Protein AF-A0A962GIL9-F1 (afdb_monomer_lite)

Radius of gyration: 18.76 Å; chains: 1; bounding box: 38×37×69 Å

Secondary structure (DSSP, 8-state):
-------GGGSHHHHHHHHHHHHHHHHTTT-HHHHHHHHHHHHHHHTTSGGGTHHHHHHHHHHHHHHHHHHT-HHHHHHHHHHHHHT---PPTTHHHHHHHHHHHHHHHHHT-S-HHHHHHHHHHHH-BTTB--HHHHHHHHHHHHHHHHHTT-HHHHHHHHHHHHHHHHHSTTS-HHHHHHHHHHHHHHHT-

Sequence (193 aa):
MNIVIENFENNTSTAAKQYMSGGGHVMKAGDFTQSKELFNHALAIMEDTPENYIYPMHTIYLDMALMAILQNDDQAYLEYSQKMHATGFQPKAGNSQNLMVWMDAIWAIKQGQGDRKNLIESLTIQLTREDGIPEYNQLYLILAQATLSFYQKDYQQAQHFNELALAYWEKLPRHYLHFKYYAEQLDKKIKNS

pLDDT: mean 87.85, std 13.11, range [31.69, 98.12]

Foldseek 3Di:
DDDDPPDDPPPLQVLLVVLLVVLVVCVLVVNNPSSVVSLVSSCVSCVVPVVVCLPVLLVSLLSQLLVCLLVVPLVSNVVSLVSSVVSVDDDDLDDSVLSNLLSVLLSCLVVVHDDNVVSLVVSLVSQADPVGHPLVSVLSSLLSQLSNCVSVVVLVSNVVSLVVSCVSCVVVVPPPSSSVSSSVVSNVVSVVD

Structure (mmCIF, N/CA/C/O backbone):
data_AF-A0A962GIL9-F1
#
_entry.id   AF-A0A962GIL9-F1
#
loop_
_atom_site.group_PDB
_atom_site.id
_atom_site.type_symbol
_atom_site.label_atom_id
_atom_site.label_alt_id
_atom_site.label_comp_id
_atom_site.label_asym_id
_atom_site.label_entity_id
_atom_site.label_seq_id
_atom_site.pdbx_PDB_ins_code
_atom_site.Cartn_x
_atom_site.Cartn_y
_atom_site.Cartn_z
_atom_site.occupancy
_atom_site.B_iso_or_equiv
_atom_site.auth_seq_id
_atom_site.auth_comp_id
_atom_site.auth_asym_id
_atom_site.auth_atom_id
_atom_site.pdbx_PDB_model_num
ATOM 1 N N . MET A 1 1 ? 0.773 -11.499 -49.416 1.00 37.84 1 MET A N 1
ATOM 2 C CA . MET A 1 1 ? 1.253 -10.198 -48.912 1.00 37.84 1 MET A CA 1
ATOM 3 C C . MET A 1 1 ? 2.266 -10.520 -47.829 1.00 37.84 1 MET A C 1
ATOM 5 O O . MET A 1 1 ? 1.870 -11.007 -46.781 1.00 37.84 1 MET A O 1
ATOM 9 N N . ASN A 1 2 ? 3.557 -10.419 -48.144 1.00 31.69 2 ASN A N 1
ATOM 10 C CA . ASN A 1 2 ? 4.626 -10.708 -47.189 1.00 31.69 2 ASN A CA 1
ATOM 11 C C . ASN A 1 2 ? 4.769 -9.499 -46.271 1.00 31.69 2 ASN A C 1
ATOM 13 O O . ASN A 1 2 ? 5.057 -8.404 -46.751 1.00 31.69 2 ASN A O 1
ATOM 17 N N . ILE A 1 3 ? 4.526 -9.691 -44.977 1.00 33.69 3 ILE A N 1
ATOM 18 C CA . ILE A 1 3 ? 4.807 -8.673 -43.970 1.00 33.69 3 ILE A CA 1
ATOM 19 C C . ILE A 1 3 ? 6.295 -8.784 -43.659 1.00 33.69 3 ILE A C 1
ATOM 21 O O . ILE A 1 3 ? 6.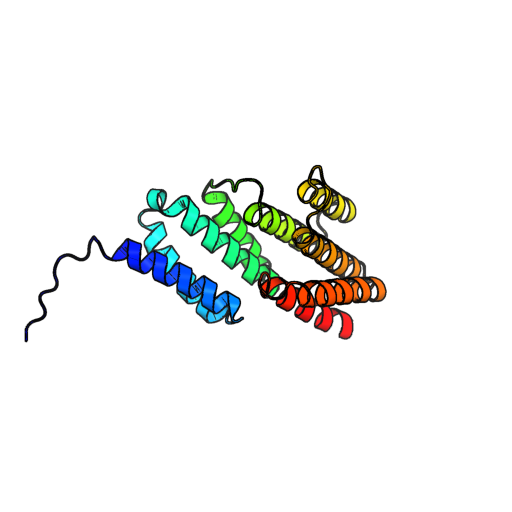759 -9.789 -43.123 1.00 33.69 3 ILE A O 1
ATOM 25 N N . VAL A 1 4 ? 7.038 -7.767 -44.080 1.00 36.72 4 VAL A N 1
ATOM 26 C CA . VAL A 1 4 ? 8.441 -7.577 -43.729 1.00 36.72 4 VAL A CA 1
ATOM 27 C C . VAL A 1 4 ? 8.487 -7.223 -42.242 1.00 36.72 4 VAL A C 1
ATOM 29 O O . VAL A 1 4 ? 7.867 -6.255 -41.810 1.00 36.72 4 VAL A O 1
ATOM 32 N N . ILE A 1 5 ? 9.179 -8.045 -41.455 1.00 42.41 5 ILE A N 1
ATOM 33 C CA . ILE A 1 5 ? 9.496 -7.771 -40.052 1.00 42.41 5 ILE A CA 1
ATOM 34 C C . ILE A 1 5 ? 10.726 -6.859 -40.070 1.00 42.41 5 ILE A C 1
ATOM 36 O O . ILE A 1 5 ? 11.855 -7.333 -40.161 1.00 42.41 5 ILE A O 1
ATOM 40 N N . GLU A 1 6 ? 10.502 -5.546 -40.065 1.00 38.47 6 GLU A N 1
ATOM 41 C CA . GLU A 1 6 ? 11.565 -4.555 -39.887 1.00 38.47 6 GLU A CA 1
ATOM 42 C C . GLU A 1 6 ? 11.892 -4.391 -38.391 1.00 38.47 6 GLU A C 1
ATOM 44 O O . GLU A 1 6 ? 11.007 -4.181 -37.565 1.00 38.47 6 GLU A O 1
ATOM 49 N N . ASN A 1 7 ? 13.182 -4.551 -38.072 1.00 39.62 7 ASN A N 1
ATOM 50 C CA . ASN A 1 7 ? 13.920 -4.250 -36.836 1.00 39.62 7 ASN A CA 1
ATOM 51 C C . ASN A 1 7 ? 13.118 -3.811 -35.587 1.00 39.62 7 ASN A C 1
ATOM 53 O O . ASN A 1 7 ? 12.727 -2.656 -35.429 1.00 39.62 7 ASN A O 1
ATOM 57 N N . PHE A 1 8 ? 12.998 -4.743 -34.635 1.00 42.94 8 PHE A N 1
ATOM 58 C CA . PHE A 1 8 ? 12.222 -4.654 -33.389 1.00 42.94 8 PHE A CA 1
ATOM 59 C C . PHE A 1 8 ? 12.910 -3.956 -32.198 1.00 42.94 8 PHE A C 1
ATOM 61 O O . PHE A 1 8 ? 12.313 -3.875 -31.123 1.00 42.94 8 PHE A O 1
ATOM 68 N N . GLU A 1 9 ? 14.120 -3.416 -32.347 1.00 44.78 9 GLU A N 1
ATOM 69 C CA . GLU A 1 9 ? 14.866 -2.832 -31.214 1.00 44.78 9 GLU A CA 1
ATOM 70 C C . GLU A 1 9 ? 14.225 -1.547 -30.643 1.00 44.78 9 GLU A C 1
ATOM 72 O O . GLU A 1 9 ? 14.472 -1.194 -29.496 1.00 44.78 9 GLU A O 1
ATOM 77 N N . ASN A 1 10 ? 13.304 -0.902 -31.373 1.00 47.91 10 ASN A N 1
ATOM 78 C CA . ASN A 1 10 ? 12.586 0.300 -30.915 1.00 47.91 10 ASN A CA 1
ATOM 79 C C . ASN A 1 10 ? 11.198 0.037 -30.283 1.00 47.91 10 ASN A C 1
ATOM 81 O O . ASN A 1 10 ? 10.500 0.992 -29.935 1.00 47.91 10 ASN A O 1
ATOM 85 N N . ASN A 1 11 ? 10.762 -1.222 -30.124 1.00 65.19 11 ASN A N 1
ATOM 86 C CA . ASN A 1 11 ? 9.395 -1.544 -29.669 1.00 65.19 11 ASN A CA 1
ATOM 87 C C . ASN A 1 11 ? 9.298 -1.987 -28.191 1.00 65.19 11 ASN A C 1
ATOM 89 O O . ASN A 1 11 ? 8.221 -1.972 -27.596 1.00 65.19 11 ASN A O 1
ATOM 93 N N . THR A 1 12 ? 10.418 -2.341 -27.558 1.00 77.38 12 THR A N 1
ATOM 94 C CA . THR A 1 12 ? 10.438 -2.889 -26.189 1.00 77.38 12 THR A CA 1
ATOM 95 C C . THR A 1 12 ? 10.108 -1.829 -25.132 1.00 77.38 12 THR A C 1
ATOM 97 O O . THR A 1 12 ? 9.263 -2.063 -24.269 1.00 77.38 12 THR A O 1
ATOM 100 N N . SER A 1 13 ? 10.663 -0.616 -25.246 1.00 83.31 13 SER A N 1
ATOM 101 C CA . SER A 1 13 ? 10.364 0.488 -24.314 1.00 83.31 13 SER A CA 1
ATOM 102 C C . SER A 1 13 ? 8.898 0.928 -24.359 1.00 83.31 13 SER A C 1
ATOM 104 O O . SER A 1 13 ? 8.281 1.204 -23.326 1.00 83.31 13 SER A O 1
ATOM 106 N N . THR A 1 14 ? 8.315 0.973 -25.560 1.00 87.25 14 THR A N 1
ATOM 107 C CA . THR A 1 14 ? 6.900 1.316 -25.753 1.00 87.25 14 THR A CA 1
ATOM 108 C C . THR A 1 14 ? 5.999 0.244 -25.146 1.00 87.25 14 THR A C 1
ATOM 110 O O . THR A 1 14 ? 5.087 0.585 -24.393 1.00 87.25 14 THR A O 1
ATOM 113 N N . ALA A 1 15 ? 6.295 -1.036 -25.389 1.00 90.25 15 ALA A N 1
ATOM 114 C CA . ALA A 1 15 ? 5.562 -2.148 -24.793 1.00 90.25 15 ALA A CA 1
ATOM 115 C C . ALA A 1 15 ? 5.628 -2.126 -23.254 1.00 90.25 15 ALA A C 1
ATOM 117 O O . ALA A 1 15 ? 4.593 -2.223 -22.598 1.00 90.25 15 ALA A O 1
ATOM 118 N N . ALA A 1 16 ? 6.807 -1.899 -22.663 1.00 92.88 16 ALA A N 1
ATOM 119 C CA . ALA A 1 16 ? 6.969 -1.809 -21.209 1.00 92.88 16 ALA A CA 1
ATOM 120 C C . ALA A 1 16 ? 6.078 -0.717 -20.588 1.00 92.88 16 ALA A C 1
ATOM 122 O O . ALA A 1 16 ? 5.390 -0.948 -19.592 1.00 92.88 16 ALA A O 1
ATOM 123 N N . LYS A 1 17 ? 6.028 0.469 -21.210 1.00 92.31 17 LYS A N 1
ATOM 124 C CA . LYS A 1 17 ? 5.174 1.585 -20.765 1.00 92.31 17 LYS A CA 1
ATOM 125 C C . LYS A 1 17 ? 3.683 1.294 -20.932 1.00 92.31 17 LYS A C 1
ATOM 127 O O . LYS A 1 17 ? 2.888 1.712 -20.088 1.00 92.31 17 LYS A O 1
ATOM 132 N N . GLN A 1 18 ? 3.300 0.597 -22.001 1.00 94.75 18 GLN A N 1
ATOM 133 C CA . GLN A 1 18 ? 1.918 0.174 -22.234 1.00 94.75 18 GLN A CA 1
ATOM 134 C C . GLN A 1 18 ? 1.465 -0.834 -21.180 1.00 94.75 18 GLN A C 1
ATOM 136 O O . GLN A 1 18 ? 0.410 -0.636 -20.583 1.00 94.75 18 GLN A O 1
ATOM 141 N N . TYR A 1 19 ? 2.278 -1.852 -20.894 1.00 97.38 19 TYR A N 1
ATOM 142 C CA . TYR A 1 19 ? 2.000 -2.822 -19.838 1.00 97.38 19 TYR A CA 1
ATOM 143 C C . TYR A 1 19 ? 1.911 -2.162 -18.460 1.00 97.38 19 TYR A C 1
ATOM 145 O O . TYR A 1 19 ? 0.933 -2.377 -17.752 1.00 97.38 19 TYR A O 1
ATOM 153 N N . MET A 1 20 ? 2.861 -1.288 -18.112 1.00 96.25 20 MET A N 1
ATOM 154 C CA . MET A 1 20 ? 2.829 -0.526 -16.858 1.00 96.25 20 MET A CA 1
ATOM 155 C C . MET A 1 20 ? 1.542 0.304 -16.734 1.00 96.25 20 MET A C 1
ATOM 157 O O . MET A 1 20 ? 0.860 0.269 -15.712 1.00 96.25 20 MET A O 1
ATOM 161 N N . SER A 1 21 ? 1.189 1.045 -17.787 1.00 95.19 21 SER A N 1
ATOM 162 C CA . SER A 1 21 ? 0.001 1.905 -17.777 1.00 95.19 21 SER A CA 1
ATOM 163 C C . SER A 1 21 ? -1.288 1.081 -17.718 1.00 95.19 21 SER A C 1
ATOM 165 O O . SER A 1 21 ? -2.199 1.415 -16.962 1.00 95.19 21 SER A O 1
ATOM 167 N N . GLY A 1 22 ? -1.350 -0.021 -18.472 1.00 95.62 22 GLY A N 1
ATOM 168 C CA . GLY A 1 22 ? -2.440 -0.992 -18.424 1.00 95.62 22 GLY A CA 1
ATOM 169 C C . GLY A 1 22 ? -2.617 -1.578 -17.026 1.00 95.62 22 GLY A C 1
ATOM 170 O O . GLY A 1 22 ? -3.725 -1.538 -16.498 1.00 95.62 22 GLY A O 1
ATOM 171 N N . GLY A 1 23 ? -1.527 -2.028 -16.396 1.00 95.31 23 GLY A N 1
ATOM 172 C CA . GLY A 1 23 ? -1.528 -2.541 -15.024 1.00 95.31 23 GLY A CA 1
ATOM 173 C C . GLY A 1 23 ? -2.112 -1.528 -14.043 1.00 95.31 23 GLY A C 1
ATOM 174 O O . GLY A 1 23 ? -3.083 -1.823 -13.351 1.00 95.31 23 GLY A O 1
ATOM 175 N N . GLY A 1 24 ? -1.639 -0.279 -14.083 1.00 91.62 24 GLY A N 1
ATOM 176 C CA . GLY A 1 24 ? -2.174 0.792 -13.238 1.00 91.62 24 GLY A CA 1
ATOM 177 C C . GLY A 1 24 ? -3.660 1.100 -13.481 1.00 91.62 24 GLY A C 1
ATOM 178 O O . GLY A 1 24 ? -4.392 1.406 -12.537 1.00 91.62 24 GLY A O 1
ATOM 179 N N . HIS A 1 25 ? -4.145 1.016 -14.724 1.00 92.06 25 HIS A N 1
ATOM 180 C CA . HIS A 1 25 ? -5.568 1.199 -15.036 1.00 92.06 25 HIS A CA 1
ATOM 181 C C . HIS A 1 25 ? -6.437 0.057 -14.508 1.00 92.06 25 HIS A C 1
ATOM 183 O O . HIS A 1 25 ? -7.477 0.309 -13.901 1.00 92.06 25 HIS A O 1
ATOM 189 N N . VAL A 1 26 ? -5.996 -1.180 -14.708 1.00 93.00 26 VAL A N 1
ATOM 190 C CA . VAL A 1 26 ? -6.696 -2.390 -14.274 1.00 93.00 26 VAL A CA 1
ATOM 191 C C . VAL A 1 26 ? -6.698 -2.499 -12.741 1.00 93.00 26 VAL A C 1
ATOM 193 O O . VAL A 1 26 ? -7.738 -2.771 -12.141 1.00 93.00 26 VAL A O 1
ATOM 196 N N . MET A 1 27 ? -5.594 -2.133 -12.079 1.00 90.50 27 MET A N 1
ATOM 197 C CA . MET A 1 27 ? -5.522 -1.988 -10.620 1.00 90.50 27 MET A CA 1
ATOM 198 C C . MET A 1 27 ? -6.566 -1.001 -10.096 1.00 90.50 27 MET A C 1
ATOM 200 O O . MET A 1 27 ? -7.278 -1.284 -9.134 1.00 90.50 27 MET A O 1
ATOM 204 N N . LYS A 1 28 ? -6.689 0.162 -10.747 1.00 85.44 28 LYS A N 1
ATOM 205 C CA . LYS A 1 28 ? -7.706 1.176 -10.429 1.00 85.44 28 LYS A CA 1
ATOM 206 C C . LYS A 1 28 ? -9.126 0.740 -10.778 1.00 85.44 28 LYS A C 1
ATOM 208 O O . LYS A 1 28 ? -10.043 1.466 -10.429 1.00 85.44 28 LYS A O 1
ATOM 213 N N . ALA A 1 29 ? -9.329 -0.381 -11.459 1.00 86.56 29 ALA A N 1
ATOM 214 C CA . ALA A 1 29 ? -10.641 -1.000 -11.621 1.00 86.56 29 ALA A CA 1
ATOM 215 C C . ALA A 1 29 ? -10.908 -2.087 -10.560 1.00 86.56 29 ALA A C 1
ATOM 217 O O . ALA A 1 29 ? -12.028 -2.580 -10.465 1.00 86.56 29 ALA A O 1
ATOM 218 N N . GLY A 1 30 ? -9.906 -2.430 -9.742 1.00 86.00 30 GLY A N 1
ATOM 219 C CA . GLY A 1 30 ? -9.988 -3.460 -8.705 1.00 86.00 30 GLY A CA 1
ATOM 220 C C . GLY A 1 30 ? -9.611 -4.869 -9.172 1.00 86.00 30 GLY A C 1
ATOM 221 O O . GLY A 1 30 ? -9.692 -5.799 -8.373 1.00 86.00 30 GLY A O 1
ATOM 222 N N . ASP A 1 31 ? -9.177 -5.050 -10.423 1.00 91.38 31 ASP A N 1
ATOM 223 C CA . ASP A 1 31 ? -8.712 -6.351 -10.920 1.00 91.38 31 ASP A CA 1
ATOM 224 C C . ASP A 1 31 ? -7.210 -6.522 -10.642 1.00 91.38 31 ASP A C 1
ATOM 226 O O . ASP A 1 31 ? -6.330 -6.247 -11.459 1.00 91.38 31 ASP A O 1
ATOM 230 N N . PHE A 1 32 ? -6.891 -6.941 -9.420 1.00 91.75 32 PHE A N 1
ATOM 231 C CA . PHE A 1 32 ? -5.499 -7.095 -8.994 1.00 91.75 32 PHE A CA 1
ATOM 232 C C . PHE A 1 32 ? -4.778 -8.262 -9.676 1.00 91.75 32 PHE A C 1
ATOM 234 O O . PHE A 1 32 ? -3.555 -8.217 -9.805 1.00 91.75 32 PHE A O 1
ATOM 241 N N . THR A 1 33 ? -5.509 -9.276 -10.146 1.00 93.88 33 THR A N 1
ATOM 242 C CA . THR A 1 33 ? -4.918 -10.414 -10.861 1.00 93.88 33 THR A CA 1
ATOM 243 C C . THR A 1 33 ? -4.386 -9.960 -12.213 1.00 93.88 33 THR A C 1
ATOM 245 O O . THR A 1 33 ? -3.190 -10.091 -12.473 1.00 93.88 33 THR A O 1
ATOM 248 N N . GLN A 1 34 ? -5.236 -9.344 -13.039 1.00 95.81 34 GLN A N 1
ATOM 249 C CA . GLN A 1 34 ? -4.823 -8.863 -14.355 1.00 95.81 34 GLN A CA 1
ATOM 250 C C . GLN A 1 34 ? -3.814 -7.707 -14.243 1.00 95.81 34 GLN A C 1
ATOM 252 O O . GLN A 1 34 ? -2.870 -7.627 -15.029 1.00 95.81 34 GLN A O 1
ATOM 257 N N . SER A 1 35 ? -3.952 -6.836 -13.237 1.00 95.75 35 SER A N 1
ATOM 258 C CA . SER A 1 35 ? -2.951 -5.803 -12.941 1.00 95.75 35 SER A CA 1
ATOM 259 C C . SER A 1 35 ? -1.557 -6.401 -12.717 1.00 95.75 35 SER A C 1
ATOM 261 O O . SER A 1 35 ? -0.582 -5.969 -13.336 1.00 95.75 35 SER A O 1
ATOM 263 N N . LYS A 1 36 ? -1.465 -7.439 -11.873 1.00 96.56 36 LYS A N 1
ATOM 264 C CA . LYS A 1 36 ? -0.209 -8.133 -11.571 1.00 96.56 36 LYS A CA 1
ATOM 265 C C . LYS A 1 36 ? 0.404 -8.774 -12.816 1.00 96.56 36 LYS A C 1
ATOM 267 O O . LYS A 1 36 ? 1.614 -8.678 -13.001 1.00 96.56 36 LYS A O 1
ATOM 272 N N . GLU A 1 37 ? -0.401 -9.392 -13.678 1.00 97.62 37 GLU A N 1
ATOM 273 C CA . GLU A 1 37 ? 0.074 -9.961 -14.948 1.00 97.62 37 GLU A CA 1
ATOM 274 C C . GLU A 1 37 ? 0.691 -8.892 -15.859 1.00 97.62 37 GLU A C 1
ATOM 276 O O . GLU A 1 37 ? 1.808 -9.060 -16.350 1.00 97.62 37 GLU A O 1
ATOM 281 N N . LEU A 1 38 ? 0.009 -7.756 -16.030 1.00 98.12 38 LEU A N 1
ATOM 282 C CA . LEU A 1 38 ? 0.506 -6.642 -16.839 1.00 98.12 38 LEU A CA 1
ATOM 283 C C . LEU A 1 38 ? 1.790 -6.045 -16.251 1.00 98.12 38 LEU A C 1
ATOM 285 O O . LEU A 1 38 ? 2.752 -5.809 -16.980 1.00 98.12 38 LEU A O 1
ATOM 289 N N . PHE A 1 39 ? 1.853 -5.855 -14.935 1.00 97.81 39 PHE A N 1
ATOM 290 C CA . PHE A 1 39 ? 3.075 -5.401 -14.277 1.00 97.81 39 PHE A CA 1
ATOM 291 C C . PHE A 1 39 ? 4.236 -6.384 -14.434 1.00 97.81 39 PHE A C 1
ATOM 293 O O . PHE A 1 39 ? 5.347 -5.946 -14.721 1.00 97.81 39 PHE A O 1
ATOM 300 N N . ASN A 1 40 ? 3.996 -7.694 -14.343 1.00 97.44 40 ASN A N 1
ATOM 301 C CA . ASN A 1 40 ? 5.034 -8.698 -14.587 1.00 97.44 40 ASN A CA 1
ATOM 302 C C . ASN A 1 40 ? 5.561 -8.642 -16.029 1.00 97.44 40 ASN A C 1
ATOM 304 O O . ASN A 1 40 ? 6.767 -8.750 -16.237 1.00 97.44 40 ASN A O 1
ATOM 308 N N . HIS A 1 41 ? 4.696 -8.420 -17.024 1.00 95.5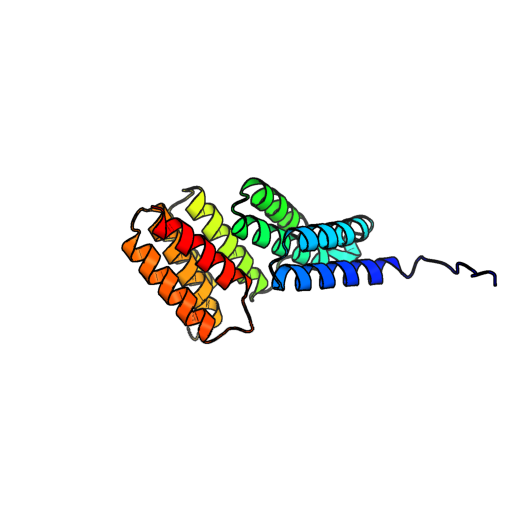0 41 HIS A N 1
ATOM 309 C CA . HIS A 1 41 ? 5.138 -8.212 -18.407 1.00 95.50 41 HIS A CA 1
ATOM 310 C C . HIS A 1 41 ? 5.976 -6.940 -18.573 1.00 95.50 41 HIS A C 1
ATOM 312 O O . HIS A 1 41 ? 6.973 -6.957 -19.294 1.00 95.50 41 HIS A O 1
ATOM 318 N N . ALA A 1 42 ? 5.602 -5.847 -17.902 1.00 96.31 42 ALA A N 1
ATOM 319 C CA . ALA A 1 42 ? 6.397 -4.623 -17.899 1.00 96.31 42 ALA A CA 1
ATOM 320 C C . ALA A 1 42 ? 7.777 -4.855 -17.265 1.00 96.31 42 ALA A C 1
ATOM 322 O O . ALA A 1 42 ? 8.790 -4.510 -17.871 1.00 96.31 42 ALA A O 1
ATOM 323 N N . LEU A 1 43 ? 7.820 -5.477 -16.082 1.00 96.44 43 LEU A N 1
ATOM 324 C CA . LEU A 1 43 ? 9.057 -5.768 -15.354 1.00 96.44 43 LEU A CA 1
ATOM 325 C C . LEU A 1 43 ? 9.985 -6.686 -16.146 1.00 96.44 43 LEU A C 1
ATOM 327 O O . LEU A 1 43 ? 11.161 -6.369 -16.256 1.00 96.44 43 LEU A O 1
ATOM 331 N N . ALA A 1 44 ? 9.461 -7.735 -16.786 1.00 94.12 44 ALA A N 1
ATOM 332 C CA . ALA A 1 44 ? 10.264 -8.640 -17.610 1.00 94.12 44 ALA A CA 1
ATOM 333 C C . ALA A 1 44 ? 11.025 -7.918 -18.739 1.00 94.12 44 ALA A C 1
ATOM 335 O O . ALA A 1 44 ? 12.087 -8.373 -19.149 1.00 94.12 44 ALA A O 1
ATOM 336 N N . ILE A 1 45 ? 10.497 -6.793 -19.237 1.00 93.19 45 ILE A N 1
ATOM 337 C CA . ILE A 1 45 ? 11.183 -5.951 -20.227 1.00 93.19 45 ILE A CA 1
ATOM 338 C C . ILE A 1 45 ? 12.149 -4.972 -19.546 1.00 93.19 45 ILE A C 1
ATOM 340 O O . ILE A 1 45 ? 13.248 -4.736 -20.039 1.00 93.19 45 ILE A O 1
ATOM 344 N N . MET A 1 46 ? 11.734 -4.362 -18.435 1.00 94.56 46 MET A N 1
ATOM 345 C CA . MET A 1 46 ? 12.515 -3.328 -17.749 1.00 94.56 46 MET A CA 1
ATOM 346 C C . MET A 1 46 ? 13.757 -3.888 -17.048 1.00 94.56 46 MET A C 1
ATOM 348 O O . MET A 1 46 ? 14.784 -3.217 -17.015 1.00 94.56 46 MET A O 1
ATOM 352 N N . GLU A 1 47 ? 13.677 -5.108 -16.518 1.00 89.75 47 GLU A N 1
ATOM 353 C CA . GLU A 1 47 ? 14.771 -5.784 -15.811 1.00 89.75 47 GLU A CA 1
ATOM 354 C C . GLU A 1 47 ? 15.926 -6.199 -16.730 1.00 89.75 47 GLU A C 1
ATOM 356 O O . GLU A 1 47 ? 17.029 -6.422 -16.240 1.00 89.75 47 GLU A O 1
ATOM 361 N N . ASP A 1 48 ? 15.702 -6.249 -18.045 1.00 88.38 48 ASP A N 1
ATOM 362 C CA . ASP A 1 48 ? 16.754 -6.499 -19.039 1.00 88.38 48 ASP A CA 1
ATOM 363 C C . ASP A 1 48 ? 17.687 -5.283 -19.212 1.00 88.38 48 ASP A C 1
ATOM 365 O O . ASP A 1 48 ? 18.863 -5.430 -19.531 1.00 88.38 48 ASP A O 1
ATOM 369 N N . THR A 1 49 ? 17.183 -4.066 -18.957 1.00 86.06 49 THR A N 1
ATOM 370 C CA . THR A 1 49 ? 17.945 -2.799 -19.051 1.00 86.06 49 THR A CA 1
ATOM 371 C C . THR A 1 49 ? 17.585 -1.830 -17.908 1.00 86.06 49 THR A C 1
ATOM 373 O O . THR A 1 49 ? 17.061 -0.731 -18.140 1.00 86.06 49 THR A O 1
ATOM 376 N N . PRO A 1 50 ? 17.817 -2.229 -16.643 1.00 82.38 50 PRO A N 1
ATOM 377 C CA . PRO A 1 50 ? 17.232 -1.596 -15.459 1.00 82.38 50 PRO A CA 1
ATOM 378 C C . PRO A 1 50 ? 17.632 -0.127 -15.274 1.00 82.38 50 PRO A C 1
ATOM 380 O O . PRO A 1 50 ? 16.846 0.672 -14.761 1.00 82.38 50 PRO A O 1
ATOM 383 N N . GLU A 1 51 ? 18.813 0.276 -15.740 1.00 86.75 51 GLU A N 1
ATOM 384 C CA . GLU A 1 51 ? 19.301 1.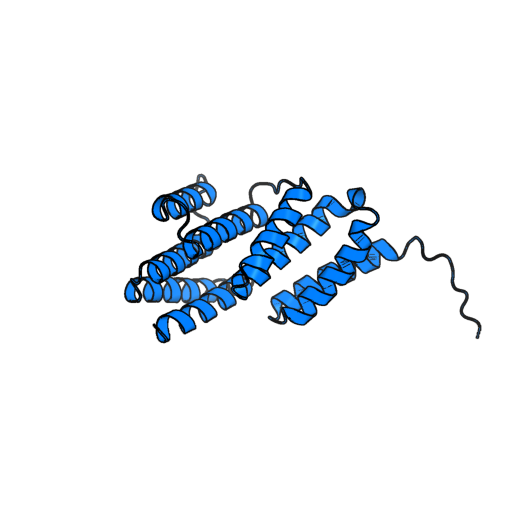656 -15.694 1.00 86.75 51 GLU A CA 1
ATOM 385 C C . GLU A 1 51 ? 18.390 2.650 -16.432 1.00 86.75 51 GLU A C 1
ATOM 387 O O . GLU A 1 51 ? 18.292 3.812 -16.033 1.00 86.75 51 GLU A O 1
ATOM 392 N N . ASN A 1 52 ? 17.654 2.191 -17.450 1.00 87.12 52 ASN A N 1
ATOM 393 C CA . ASN A 1 52 ? 16.704 3.014 -18.203 1.00 87.12 52 ASN A CA 1
ATOM 394 C C . ASN A 1 52 ? 15.327 3.111 -17.529 1.00 87.12 52 ASN A C 1
ATOM 396 O O . ASN A 1 52 ? 14.489 3.922 -17.935 1.00 87.12 52 ASN A O 1
ATOM 400 N N . TYR A 1 53 ? 15.079 2.291 -16.503 1.00 91.62 53 TYR A N 1
ATOM 401 C CA . TYR A 1 53 ? 13.749 2.073 -15.937 1.00 91.62 53 TYR A CA 1
ATOM 402 C C . TYR A 1 53 ? 13.690 2.157 -14.412 1.00 91.62 53 TYR A C 1
ATOM 404 O O . TYR A 1 53 ? 12.664 1.797 -13.843 1.00 91.62 53 TYR A O 1
ATOM 412 N N . ILE A 1 54 ? 14.708 2.713 -13.747 1.00 93.19 54 ILE A N 1
ATOM 413 C CA . ILE A 1 54 ? 14.741 2.878 -12.281 1.00 93.19 54 ILE A CA 1
ATOM 414 C C . ILE A 1 54 ? 13.412 3.431 -11.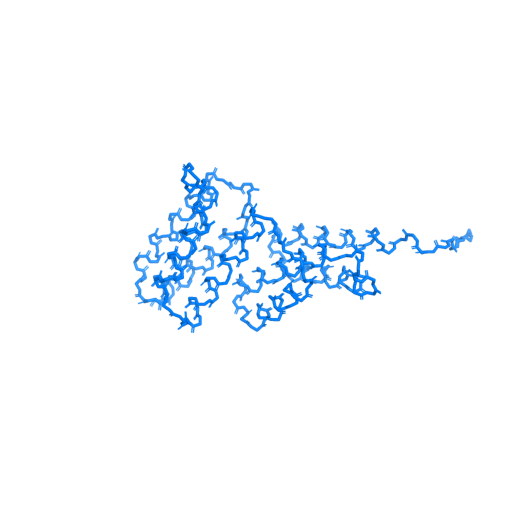732 1.00 93.19 54 ILE A C 1
ATOM 416 O O . ILE A 1 54 ? 12.797 2.833 -10.850 1.00 93.19 54 ILE A O 1
ATOM 420 N N . TYR A 1 55 ? 12.931 4.552 -12.281 1.00 93.06 55 TYR A N 1
ATOM 421 C CA . TYR A 1 55 ? 11.680 5.171 -11.833 1.00 93.06 55 TYR A CA 1
ATOM 422 C C . TYR A 1 55 ? 10.415 4.353 -12.189 1.00 93.06 55 TYR A C 1
ATOM 424 O O . TYR A 1 55 ? 9.590 4.122 -11.298 1.00 93.06 55 TYR A O 1
ATOM 432 N N . PRO A 1 56 ? 10.229 3.882 -13.441 1.00 94.81 56 PRO A N 1
ATOM 433 C CA . PRO A 1 56 ? 9.137 2.969 -13.789 1.00 94.81 56 PRO A CA 1
ATOM 434 C C . PRO A 1 56 ? 9.076 1.699 -12.934 1.00 94.81 56 PRO A C 1
ATOM 436 O O . PRO A 1 56 ? 8.011 1.379 -12.411 1.00 94.81 56 PRO A O 1
ATOM 439 N N . MET A 1 57 ? 10.205 1.019 -12.723 1.00 96.25 57 MET A N 1
ATOM 440 C CA . MET A 1 57 ? 10.284 -0.180 -11.886 1.00 96.25 57 MET A CA 1
ATOM 441 C C . MET A 1 57 ? 9.910 0.131 -10.441 1.00 96.25 57 MET A C 1
ATOM 443 O O . MET A 1 57 ? 9.103 -0.584 -9.856 1.00 96.25 57 MET A O 1
ATOM 447 N N . HIS A 1 58 ? 10.428 1.229 -9.880 1.00 95.50 58 HIS A N 1
ATOM 448 C CA . HIS A 1 58 ? 10.052 1.670 -8.537 1.00 95.50 58 HIS A CA 1
ATOM 449 C C . HIS A 1 58 ? 8.537 1.873 -8.417 1.00 95.50 58 HIS A C 1
ATOM 451 O O . HIS A 1 58 ? 7.926 1.427 -7.451 1.00 95.50 58 HIS A O 1
ATOM 457 N N . THR A 1 59 ? 7.923 2.510 -9.416 1.00 94.12 59 THR A N 1
ATOM 458 C CA . THR A 1 59 ? 6.474 2.758 -9.440 1.00 94.12 59 THR A CA 1
ATOM 459 C C . THR A 1 59 ? 5.681 1.454 -9.510 1.00 94.12 59 THR A C 1
ATOM 461 O O . THR A 1 59 ? 4.719 1.291 -8.768 1.00 94.12 59 THR A O 1
ATOM 464 N N . ILE A 1 60 ? 6.106 0.501 -10.346 1.00 97.06 60 ILE A N 1
ATOM 465 C CA . ILE A 1 60 ? 5.465 -0.817 -10.419 1.00 97.06 60 ILE A CA 1
ATOM 466 C C . ILE A 1 60 ? 5.581 -1.540 -9.075 1.00 97.06 60 ILE A C 1
ATOM 468 O O . ILE A 1 60 ? 4.584 -2.044 -8.567 1.00 97.06 60 ILE A O 1
ATOM 472 N N . TYR A 1 61 ? 6.765 -1.561 -8.461 1.00 97.69 61 TYR A N 1
ATOM 473 C CA . TYR A 1 61 ? 6.947 -2.218 -7.169 1.00 97.69 61 TYR A CA 1
ATOM 474 C C . TYR A 1 61 ? 6.151 -1.555 -6.042 1.00 97.69 61 TYR A C 1
ATOM 476 O O . TYR A 1 61 ? 5.603 -2.263 -5.198 1.00 97.69 61 TYR A O 1
ATOM 484 N N . LEU A 1 62 ? 6.010 -0.228 -6.064 1.00 95.62 62 LEU A N 1
ATOM 485 C CA . LEU A 1 62 ? 5.132 0.511 -5.158 1.00 95.62 62 LEU A CA 1
ATOM 486 C C . LEU A 1 62 ? 3.667 0.067 -5.307 1.00 95.62 62 LEU A C 1
ATOM 488 O O . LEU A 1 62 ? 3.008 -0.232 -4.312 1.00 95.62 62 LEU A O 1
ATOM 492 N N . ASP A 1 63 ? 3.169 -0.018 -6.543 1.00 95.31 63 ASP A N 1
ATOM 493 C CA . ASP A 1 63 ? 1.798 -0.448 -6.832 1.00 95.31 63 ASP A CA 1
ATOM 494 C C . ASP A 1 63 ? 1.573 -1.925 -6.459 1.00 95.31 63 ASP A C 1
ATOM 496 O O . ASP A 1 63 ? 0.535 -2.276 -5.894 1.00 95.31 63 ASP A O 1
ATOM 500 N N . MET A 1 64 ? 2.556 -2.800 -6.699 1.00 97.06 64 MET A N 1
ATOM 501 C CA . MET A 1 64 ? 2.497 -4.209 -6.295 1.00 97.06 64 MET A CA 1
ATOM 502 C C . MET A 1 64 ? 2.517 -4.385 -4.770 1.00 97.06 64 MET A C 1
ATOM 504 O O . MET A 1 64 ? 1.748 -5.193 -4.244 1.00 97.06 64 MET A O 1
ATOM 508 N N . ALA A 1 65 ? 3.324 -3.602 -4.047 1.00 96.62 65 ALA A N 1
ATOM 509 C CA . ALA A 1 65 ? 3.314 -3.579 -2.584 1.00 96.62 65 ALA A CA 1
ATOM 510 C C . ALA A 1 65 ? 1.962 -3.085 -2.039 1.00 96.62 65 ALA A C 1
ATOM 512 O O . ALA A 1 65 ? 1.412 -3.674 -1.107 1.00 96.62 65 ALA A O 1
ATOM 513 N N . LEU A 1 66 ? 1.370 -2.064 -2.666 1.00 94.56 66 LEU A N 1
ATOM 514 C CA . LEU A 1 66 ? 0.031 -1.595 -2.318 1.00 94.56 66 LEU A CA 1
ATOM 515 C C . LEU A 1 66 ? -1.016 -2.692 -2.530 1.00 94.56 66 LEU A C 1
ATOM 517 O O . LEU A 1 66 ? -1.794 -2.968 -1.617 1.00 94.56 66 LEU A O 1
ATOM 521 N N . MET A 1 67 ? -1.023 -3.360 -3.689 1.00 94.50 67 MET A N 1
ATOM 522 C CA . MET A 1 67 ? -1.931 -4.488 -3.937 1.00 94.50 67 MET 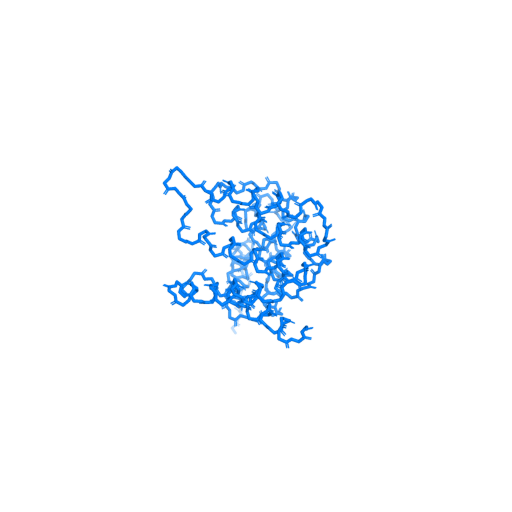A CA 1
ATOM 523 C C . MET A 1 67 ? -1.796 -5.572 -2.858 1.00 94.50 67 MET A C 1
ATOM 525 O O . MET A 1 67 ? -2.812 -6.054 -2.357 1.00 94.50 67 MET A O 1
ATOM 529 N N . ALA A 1 68 ? -0.572 -5.888 -2.429 1.00 94.94 68 ALA A N 1
ATOM 530 C CA . ALA A 1 68 ? -0.326 -6.851 -1.361 1.00 94.94 68 ALA A CA 1
ATOM 531 C C . ALA A 1 68 ? -0.943 -6.417 -0.013 1.00 94.94 68 ALA A C 1
ATOM 533 O O . ALA A 1 68 ? -1.625 -7.212 0.639 1.00 94.94 68 ALA A O 1
ATOM 534 N N . ILE A 1 69 ? -0.825 -5.138 0.373 1.00 93.81 69 ILE A N 1
ATOM 535 C CA . ILE A 1 69 ? -1.503 -4.592 1.567 1.00 93.81 69 ILE A CA 1
ATOM 536 C C . ILE A 1 69 ? -3.026 -4.750 1.475 1.00 93.81 69 ILE A C 1
ATOM 538 O O . ILE A 1 69 ? -3.659 -5.146 2.464 1.00 93.81 69 ILE A O 1
ATOM 542 N N . LEU A 1 70 ? -3.609 -4.450 0.308 1.00 91.00 70 LEU A N 1
ATOM 543 C CA . LEU A 1 70 ? -5.052 -4.548 0.057 1.00 91.00 70 LEU A CA 1
ATOM 544 C C . LEU A 1 70 ? -5.549 -6.000 0.106 1.00 91.00 70 LEU A C 1
ATOM 546 O O . LEU A 1 70 ? -6.654 -6.262 0.584 1.00 91.00 70 LEU A O 1
ATOM 550 N N . GLN A 1 71 ? -4.734 -6.944 -0.362 1.00 90.62 71 GLN A N 1
ATOM 551 C CA . GLN A 1 71 ? -5.033 -8.378 -0.363 1.00 90.62 71 GLN A CA 1
ATOM 552 C C . GLN A 1 71 ? -4.681 -9.074 0.961 1.00 90.62 71 GLN A C 1
ATOM 554 O O . GLN A 1 71 ? -5.070 -10.221 1.159 1.00 90.62 71 GLN A O 1
ATOM 559 N N . ASN A 1 72 ? -4.040 -8.370 1.902 1.00 89.81 72 ASN A N 1
ATOM 560 C CA . ASN A 1 72 ? -3.473 -8.941 3.131 1.00 89.81 72 ASN A CA 1
ATOM 561 C C . ASN A 1 72 ? -2.439 -10.048 2.862 1.00 89.81 72 ASN A C 1
ATOM 563 O O . ASN A 1 72 ? -2.395 -11.041 3.583 1.00 89.81 72 ASN A O 1
ATOM 567 N N . ASP A 1 73 ? -1.620 -9.863 1.829 1.00 94.38 73 ASP A N 1
ATOM 568 C CA . ASP A 1 73 ? -0.498 -10.737 1.499 1.00 94.38 73 ASP A CA 1
ATOM 569 C C . ASP A 1 73 ? 0.804 -10.131 2.050 1.00 94.38 73 ASP A C 1
ATOM 571 O O . ASP A 1 73 ? 1.487 -9.345 1.392 1.00 94.38 73 ASP A O 1
ATOM 575 N N . ASP A 1 74 ? 1.126 -10.454 3.304 1.00 93.19 74 ASP A N 1
ATOM 576 C CA . ASP A 1 74 ? 2.298 -9.894 3.991 1.00 93.19 74 ASP A CA 1
ATOM 577 C C . ASP A 1 74 ? 3.623 -10.339 3.350 1.00 93.19 74 ASP A C 1
ATOM 579 O O . ASP A 1 74 ? 4.606 -9.594 3.379 1.00 93.19 74 ASP A O 1
ATOM 583 N N . GLN A 1 75 ? 3.656 -11.537 2.755 1.00 95.56 75 GLN A N 1
ATOM 584 C CA . GLN A 1 75 ? 4.843 -12.052 2.078 1.00 95.56 75 GLN A CA 1
ATOM 585 C C . GLN A 1 75 ? 5.102 -11.274 0.786 1.00 95.56 75 GLN A C 1
ATOM 587 O O . GLN A 1 75 ? 6.226 -10.822 0.563 1.00 95.56 75 GLN A O 1
ATOM 592 N N . ALA A 1 76 ? 4.065 -11.064 -0.030 1.00 96.50 76 ALA A N 1
ATOM 593 C CA . ALA A 1 76 ? 4.180 -10.252 -1.234 1.00 96.50 76 ALA A CA 1
ATOM 594 C C . ALA A 1 76 ? 4.514 -8.789 -0.908 1.00 96.50 76 ALA A C 1
ATOM 596 O O . ALA A 1 76 ? 5.304 -8.174 -1.621 1.00 96.50 76 ALA A O 1
ATOM 597 N N . TYR A 1 77 ? 3.969 -8.233 0.182 1.00 96.88 77 TYR A N 1
ATOM 598 C CA . TYR A 1 77 ? 4.323 -6.880 0.618 1.00 96.88 77 TYR A CA 1
ATOM 599 C C . TYR A 1 77 ? 5.826 -6.749 0.872 1.00 96.88 77 TYR A C 1
ATOM 601 O O . TYR A 1 77 ? 6.463 -5.842 0.337 1.00 96.88 77 TYR A O 1
ATOM 609 N N . LEU A 1 78 ? 6.397 -7.670 1.654 1.00 95.81 78 LEU A N 1
ATOM 610 C CA . LEU A 1 78 ? 7.827 -7.676 1.954 1.00 95.81 78 LEU A CA 1
ATOM 611 C C . LEU A 1 78 ? 8.675 -7.817 0.690 1.00 95.81 78 LEU A C 1
ATOM 613 O O . LEU A 1 78 ? 9.634 -7.066 0.520 1.00 95.81 78 LEU A O 1
ATOM 617 N N . GLU A 1 79 ? 8.311 -8.740 -0.202 1.00 97.31 79 GLU A N 1
ATOM 618 C CA . GLU A 1 79 ? 9.020 -8.942 -1.466 1.00 97.31 79 GLU A CA 1
ATOM 619 C C . GLU A 1 79 ? 9.042 -7.657 -2.306 1.00 97.31 79 GLU A C 1
ATOM 621 O O . GLU A 1 79 ? 10.107 -7.196 -2.726 1.00 97.31 79 GLU A O 1
ATOM 626 N N . TYR A 1 80 ? 7.875 -7.058 -2.548 1.00 97.56 80 TYR A N 1
ATOM 627 C CA . TYR A 1 80 ? 7.775 -5.890 -3.419 1.00 97.56 80 TYR A CA 1
ATOM 628 C C . TYR A 1 80 ? 8.315 -4.621 -2.765 1.00 97.56 80 TYR A C 1
ATOM 630 O O . TYR A 1 80 ? 8.916 -3.808 -3.462 1.00 97.56 80 TYR A O 1
ATOM 638 N N . SER A 1 81 ? 8.207 -4.475 -1.442 1.00 95.75 81 SER A N 1
ATOM 639 C CA . SER A 1 81 ? 8.864 -3.387 -0.711 1.00 95.75 81 SER A CA 1
ATOM 640 C C . SER A 1 81 ? 10.391 -3.485 -0.829 1.00 95.75 81 SER A C 1
ATOM 642 O O . SER A 1 81 ? 11.054 -2.513 -1.194 1.00 95.75 81 SER A O 1
ATOM 644 N N . GLN A 1 82 ? 10.968 -4.680 -0.652 1.00 96.56 82 GLN A N 1
ATOM 645 C CA . GLN A 1 82 ? 12.407 -4.895 -0.840 1.00 96.56 82 GLN A CA 1
ATOM 646 C C . GLN A 1 82 ? 12.854 -4.576 -2.269 1.00 96.56 82 GLN A C 1
ATOM 648 O O . GLN A 1 82 ? 13.844 -3.868 -2.454 1.00 96.56 82 GLN A O 1
ATOM 653 N N . LYS A 1 83 ? 12.112 -5.043 -3.280 1.00 96.19 83 LYS A N 1
ATOM 654 C CA . LYS A 1 83 ? 12.399 -4.744 -4.692 1.00 96.19 83 LYS A CA 1
ATOM 655 C C . LYS A 1 83 ? 12.270 -3.252 -5.008 1.00 96.19 83 LYS A C 1
ATOM 657 O O . LYS A 1 83 ? 13.141 -2.694 -5.671 1.00 96.19 83 LYS A O 1
ATOM 662 N N . MET A 1 84 ? 11.245 -2.583 -4.478 1.00 95.88 84 MET A N 1
ATOM 663 C CA . MET A 1 84 ? 11.061 -1.134 -4.587 1.00 95.88 84 MET A CA 1
ATOM 664 C C . MET A 1 84 ? 12.266 -0.379 -4.017 1.00 95.88 84 MET A C 1
ATOM 666 O O . MET A 1 84 ? 12.804 0.502 -4.689 1.00 95.88 84 MET A O 1
ATOM 670 N N . HIS A 1 85 ? 12.729 -0.733 -2.814 1.00 93.25 85 HIS A N 1
ATOM 671 C CA . HIS A 1 85 ? 13.909 -0.119 -2.199 1.00 93.25 85 HIS A CA 1
ATOM 672 C C . HIS A 1 85 ? 15.204 -0.440 -2.957 1.00 93.25 85 HIS A C 1
ATOM 674 O O . HIS A 1 85 ? 16.056 0.437 -3.106 1.00 93.25 85 HIS A O 1
ATOM 680 N N . ALA A 1 86 ? 15.336 -1.657 -3.493 1.00 94.44 86 ALA A N 1
ATOM 681 C CA . ALA A 1 86 ? 16.500 -2.089 -4.266 1.00 94.44 86 ALA A CA 1
ATOM 682 C C . ALA A 1 86 ? 16.698 -1.299 -5.572 1.00 94.44 86 ALA A C 1
ATOM 684 O O . ALA A 1 86 ? 17.818 -1.235 -6.070 1.00 94.44 86 ALA A O 1
ATOM 685 N N . THR A 1 87 ? 15.657 -0.636 -6.094 1.00 93.56 87 THR A N 1
ATOM 686 C CA . THR A 1 87 ? 15.805 0.290 -7.236 1.00 93.56 87 THR A CA 1
ATOM 687 C C . THR A 1 87 ? 16.715 1.484 -6.931 1.00 93.56 87 THR A C 1
ATOM 689 O O . THR A 1 87 ? 17.187 2.147 -7.851 1.00 93.56 87 THR A O 1
ATOM 692 N N . GLY A 1 88 ? 16.924 1.811 -5.650 1.00 91.12 88 GLY A N 1
ATOM 693 C CA . GLY A 1 88 ? 17.678 2.989 -5.225 1.00 91.12 88 GLY A CA 1
ATOM 694 C C . GLY A 1 88 ? 16.971 4.322 -5.499 1.00 91.12 88 GLY A C 1
ATOM 695 O O . GLY A 1 88 ? 17.512 5.376 -5.161 1.00 91.12 88 GLY A O 1
ATOM 696 N N . PHE A 1 89 ? 15.763 4.310 -6.075 1.00 90.88 89 PHE A N 1
ATOM 697 C CA . PHE A 1 89 ? 14.987 5.523 -6.298 1.00 90.88 89 PHE A CA 1
ATOM 698 C C . PHE A 1 89 ? 14.457 6.073 -4.972 1.00 90.88 89 PHE A C 1
ATOM 700 O O . PHE A 1 89 ? 13.816 5.363 -4.199 1.00 90.88 89 PHE A O 1
ATOM 707 N N . GLN A 1 90 ? 14.702 7.359 -4.735 1.00 88.25 90 GLN A N 1
ATOM 708 C CA . GLN A 1 90 ? 14.179 8.089 -3.585 1.00 88.25 90 GLN A CA 1
ATOM 709 C C . GLN A 1 90 ? 13.113 9.067 -4.086 1.00 88.25 90 GLN A C 1
ATOM 711 O O . GLN A 1 90 ? 13.467 10.068 -4.727 1.00 88.25 90 GLN A O 1
ATOM 716 N N . PRO A 1 91 ? 11.813 8.796 -3.860 1.00 85.38 91 PRO A N 1
ATOM 717 C CA . PRO A 1 91 ? 10.780 9.728 -4.264 1.00 85.38 91 PRO A CA 1
ATOM 718 C C . PRO A 1 91 ? 10.963 11.055 -3.531 1.00 85.38 91 PRO A C 1
ATOM 720 O O . PRO A 1 91 ? 11.225 11.112 -2.331 1.00 85.38 91 PRO A O 1
ATOM 723 N N . LYS A 1 92 ? 10.798 12.159 -4.262 1.00 83.06 92 LYS A N 1
ATOM 724 C CA . LYS A 1 92 ? 10.694 13.477 -3.629 1.00 83.06 92 LYS A CA 1
ATOM 725 C C . LYS A 1 92 ? 9.460 13.501 -2.725 1.00 83.06 92 LYS A C 1
ATOM 727 O O . LYS A 1 92 ? 8.473 12.818 -3.007 1.00 83.06 92 LYS A O 1
ATOM 732 N N . ALA A 1 93 ? 9.505 14.336 -1.686 1.00 75.62 93 ALA A N 1
ATOM 733 C CA . ALA A 1 93 ? 8.365 14.576 -0.806 1.00 75.62 93 ALA A CA 1
ATOM 734 C C . ALA A 1 93 ? 7.092 14.831 -1.633 1.00 75.62 93 ALA A C 1
ATOM 736 O O . ALA A 1 93 ? 7.071 15.686 -2.522 1.00 75.62 93 ALA A O 1
ATOM 737 N N . GLY A 1 94 ? 6.048 14.042 -1.379 1.00 79.38 94 GLY A N 1
ATOM 738 C CA . GLY A 1 94 ? 4.867 13.991 -2.233 1.00 79.38 94 GLY A CA 1
ATOM 739 C C . GLY A 1 94 ? 4.116 12.669 -2.111 1.00 79.38 94 GLY A C 1
ATOM 740 O O . GLY A 1 94 ? 4.369 11.872 -1.212 1.00 79.38 94 GLY A O 1
ATOM 741 N N . ASN A 1 95 ? 3.178 12.432 -3.026 1.00 80.62 95 ASN A N 1
ATOM 742 C CA . ASN A 1 95 ? 2.208 11.341 -2.896 1.00 80.62 95 ASN A CA 1
ATOM 743 C C . ASN A 1 95 ? 2.846 9.946 -2.843 1.00 80.62 95 ASN A C 1
ATOM 745 O O . ASN A 1 95 ? 2.413 9.138 -2.032 1.00 80.62 95 ASN A O 1
ATOM 749 N N . SER A 1 96 ? 3.872 9.670 -3.657 1.00 83.00 96 SER A N 1
ATOM 750 C CA . SER A 1 96 ? 4.551 8.365 -3.649 1.00 83.00 96 SER A CA 1
ATOM 751 C C . SER A 1 96 ? 5.282 8.106 -2.332 1.00 83.00 96 SER A C 1
ATOM 753 O O . SER A 1 96 ? 5.120 7.037 -1.756 1.00 83.00 96 SER A O 1
ATOM 755 N N . GLN A 1 97 ? 6.008 9.102 -1.810 1.00 87.69 97 GLN A N 1
ATOM 756 C CA . GLN A 1 97 ? 6.668 8.989 -0.506 1.00 87.69 97 GLN A CA 1
ATOM 757 C C . GLN A 1 97 ? 5.639 8.797 0.617 1.00 87.69 97 GLN A C 1
ATOM 759 O O . GLN A 1 97 ? 5.794 7.917 1.456 1.00 87.69 97 GLN A O 1
ATOM 764 N N . ASN A 1 98 ? 4.557 9.578 0.608 1.00 88.88 98 ASN A N 1
ATOM 765 C CA . ASN A 1 98 ? 3.499 9.483 1.615 1.00 88.88 98 ASN A CA 1
ATOM 766 C C . ASN A 1 98 ? 2.815 8.108 1.593 1.00 88.88 98 ASN A C 1
ATOM 768 O O . ASN A 1 98 ? 2.536 7.547 2.650 1.00 88.88 98 ASN A O 1
ATOM 772 N N . LEU A 1 99 ? 2.585 7.554 0.398 1.00 89.88 99 LEU A N 1
ATOM 773 C CA . LEU A 1 99 ? 2.029 6.216 0.227 1.00 89.88 99 LEU A CA 1
ATOM 774 C C . LEU A 1 99 ? 2.962 5.140 0.794 1.00 89.88 99 LEU A C 1
ATOM 776 O O . LEU A 1 99 ? 2.487 4.279 1.527 1.00 89.88 99 LEU A O 1
ATOM 780 N N . MET A 1 100 ? 4.269 5.204 0.509 1.00 91.62 100 MET A N 1
ATOM 781 C CA . MET A 1 100 ? 5.256 4.268 1.070 1.00 91.62 100 MET A CA 1
ATOM 782 C C . MET A 1 100 ? 5.221 4.264 2.597 1.00 91.62 100 MET A C 1
ATOM 784 O O . MET A 1 100 ? 5.035 3.221 3.215 1.00 91.62 100 MET A O 1
ATOM 788 N N . VAL A 1 101 ? 5.311 5.451 3.195 1.00 90.62 101 VAL A N 1
ATOM 789 C CA . VAL A 1 101 ? 5.342 5.625 4.653 1.00 90.62 101 VAL A CA 1
ATOM 790 C C . VAL A 1 101 ? 4.053 5.115 5.292 1.00 90.62 101 VAL A C 1
ATOM 792 O O . VAL A 1 101 ? 4.083 4.483 6.348 1.00 90.62 101 VAL A O 1
ATOM 795 N N . TRP A 1 102 ? 2.909 5.360 4.651 1.00 93.44 102 TRP A N 1
ATOM 796 C CA . TRP A 1 102 ? 1.643 4.805 5.105 1.00 93.44 102 TRP A CA 1
ATOM 797 C C . TRP A 1 102 ? 1.625 3.277 5.032 1.00 93.44 102 TRP A C 1
ATOM 799 O O . TRP A 1 102 ? 1.224 2.645 6.005 1.00 93.44 102 TRP A O 1
ATOM 809 N N . MET A 1 103 ? 2.076 2.670 3.930 1.00 94.38 103 MET A N 1
ATOM 810 C CA . MET A 1 103 ? 2.109 1.209 3.805 1.00 94.38 103 MET A CA 1
ATOM 811 C C . MET A 1 103 ? 3.010 0.564 4.861 1.00 94.38 103 MET A C 1
ATOM 813 O O . MET A 1 103 ? 2.589 -0.410 5.486 1.00 94.38 103 MET A O 1
ATOM 817 N N . ASP A 1 104 ? 4.179 1.149 5.129 1.00 92.25 104 ASP A N 1
ATOM 818 C CA . ASP A 1 104 ? 5.087 0.684 6.181 1.00 92.25 104 ASP A CA 1
ATOM 819 C C . ASP A 1 104 ? 4.432 0.766 7.563 1.00 92.25 104 ASP A C 1
ATOM 821 O O . ASP A 1 104 ? 4.497 -0.187 8.344 1.00 92.25 104 ASP A O 1
ATOM 825 N N . ALA A 1 105 ? 3.734 1.867 7.857 1.00 93.25 105 ALA A N 1
ATOM 826 C CA . ALA A 1 105 ? 2.997 2.019 9.108 1.00 93.25 105 ALA A CA 1
ATOM 827 C C . ALA A 1 105 ? 1.873 0.978 9.236 1.00 93.25 105 ALA A C 1
ATOM 829 O O . ALA A 1 105 ? 1.734 0.349 10.286 1.00 93.25 105 ALA A O 1
ATOM 830 N N . ILE A 1 106 ? 1.094 0.754 8.172 1.00 94.44 106 ILE A N 1
ATOM 831 C CA . ILE A 1 106 ? 0.035 -0.263 8.147 1.00 94.44 106 ILE A CA 1
ATOM 832 C C . ILE A 1 106 ? 0.621 -1.651 8.382 1.00 94.44 106 ILE A C 1
ATOM 834 O O . ILE A 1 106 ? 0.129 -2.378 9.246 1.00 94.44 106 ILE A O 1
ATOM 838 N N . TRP A 1 107 ? 1.667 -2.023 7.648 1.00 94.38 107 TRP A N 1
ATOM 839 C CA . TRP A 1 107 ? 2.302 -3.324 7.798 1.00 94.38 107 TRP A CA 1
ATOM 840 C C . TRP A 1 107 ? 2.850 -3.517 9.217 1.00 94.38 107 TRP A C 1
ATOM 842 O O . TRP A 1 107 ? 2.534 -4.515 9.863 1.00 94.38 107 TRP A O 1
ATOM 852 N N . ALA A 1 108 ? 3.561 -2.532 9.768 1.00 92.44 108 ALA A N 1
ATOM 853 C CA . ALA A 1 108 ? 4.092 -2.611 11.126 1.00 92.44 108 ALA A CA 1
ATOM 854 C C . ALA A 1 108 ? 2.982 -2.721 12.194 1.00 92.44 108 ALA A C 1
ATOM 856 O O . ALA A 1 108 ? 3.087 -3.539 13.113 1.00 92.44 108 ALA A O 1
ATOM 857 N N . ILE A 1 109 ? 1.868 -1.988 12.044 1.00 93.56 109 ILE A N 1
ATOM 858 C CA . ILE A 1 109 ? 0.684 -2.131 12.910 1.00 93.56 109 ILE A CA 1
ATOM 859 C C . ILE A 1 109 ? 0.150 -3.569 12.861 1.00 93.56 109 ILE A C 1
ATOM 861 O O . ILE A 1 109 ? -0.042 -4.177 13.924 1.00 93.56 109 ILE A O 1
ATOM 865 N N . LYS A 1 110 ? -0.048 -4.117 11.651 1.00 91.56 110 LYS A N 1
ATOM 866 C CA . LYS A 1 110 ? -0.548 -5.484 11.425 1.00 91.56 110 LYS A CA 1
ATOM 867 C C . LYS A 1 110 ? 0.350 -6.530 12.086 1.00 91.56 110 LYS A C 1
ATOM 869 O O . LYS A 1 110 ? -0.155 -7.413 12.774 1.00 91.56 110 LYS A O 1
ATOM 874 N N . GLN A 1 111 ? 1.666 -6.383 11.946 1.00 91.31 111 GLN A N 1
ATOM 875 C CA . GLN A 1 111 ? 2.649 -7.299 12.529 1.00 91.31 111 GLN A CA 1
ATOM 876 C C . GLN A 1 111 ? 2.848 -7.111 14.041 1.00 91.31 111 GLN A C 1
ATOM 878 O O . GLN A 1 111 ? 3.560 -7.890 14.670 1.00 91.31 111 GLN A O 1
ATOM 883 N N . GLY A 1 112 ? 2.254 -6.077 14.649 1.00 88.75 112 GLY A N 1
ATOM 884 C CA . GLY A 1 112 ? 2.527 -5.746 16.050 1.00 88.75 112 GLY A CA 1
ATOM 885 C C . GLY A 1 112 ? 3.972 -5.321 16.297 1.00 88.75 112 GLY A C 1
ATOM 886 O O . GLY A 1 112 ? 4.484 -5.508 17.397 1.00 88.75 112 GLY A O 1
ATOM 887 N N . GLN A 1 113 ? 4.627 -4.775 15.274 1.00 83.00 113 GLN A N 1
ATOM 888 C CA . GLN A 1 113 ? 6.005 -4.326 15.355 1.00 83.00 113 GLN A CA 1
ATOM 889 C C . GLN A 1 113 ? 6.085 -2.885 15.853 1.00 83.00 113 GLN A C 1
ATOM 891 O O . GLN A 1 113 ? 5.293 -2.026 15.464 1.00 83.00 113 GLN A O 1
ATOM 896 N N . GLY A 1 114 ? 7.096 -2.632 16.684 1.00 77.00 114 GLY A N 1
ATOM 897 C CA . GLY A 1 114 ? 7.371 -1.316 17.244 1.00 77.00 114 GLY A CA 1
ATOM 898 C C . GLY A 1 114 ? 6.298 -0.819 18.214 1.00 77.00 114 GLY A C 1
ATOM 899 O O . GLY A 1 114 ? 5.316 -1.492 18.532 1.00 77.00 114 GLY A O 1
ATOM 900 N N . ASP A 1 115 ? 6.504 0.401 18.695 1.00 83.06 115 ASP A N 1
ATOM 901 C CA . ASP A 1 115 ? 5.466 1.125 19.414 1.00 83.06 115 ASP A CA 1
ATOM 902 C C . ASP A 1 115 ? 4.464 1.670 18.390 1.00 83.06 115 ASP A C 1
ATOM 904 O O . ASP A 1 115 ? 4.730 2.642 17.679 1.00 83.06 115 ASP A O 1
ATOM 908 N N . ARG A 1 116 ? 3.301 1.014 18.300 1.00 79.81 116 ARG A N 1
ATOM 909 C CA . ARG A 1 116 ? 2.251 1.365 17.337 1.00 79.81 116 ARG A CA 1
ATOM 910 C C . ARG A 1 116 ? 1.775 2.814 17.463 1.00 79.81 116 ARG A C 1
ATOM 912 O O . ARG A 1 116 ? 1.332 3.387 16.471 1.00 79.81 116 ARG A O 1
ATOM 919 N N . LYS A 1 117 ? 1.874 3.418 18.652 1.00 77.50 117 LYS A N 1
ATOM 920 C CA . LYS A 1 117 ? 1.547 4.833 18.847 1.00 77.50 117 LYS A CA 1
ATOM 921 C C . LYS A 1 117 ? 2.593 5.717 18.166 1.00 77.50 117 LYS A C 1
ATOM 923 O O . LYS A 1 117 ? 2.229 6.613 17.407 1.00 77.50 117 LYS A O 1
ATOM 928 N N . ASN A 1 118 ? 3.872 5.390 18.337 1.00 86.00 118 ASN A N 1
ATOM 929 C CA . ASN A 1 118 ? 4.969 6.107 17.684 1.00 86.00 118 ASN A CA 1
ATOM 930 C C . ASN A 1 118 ? 4.919 5.971 16.154 1.00 86.00 118 ASN A C 1
ATOM 932 O O . ASN A 1 118 ? 5.336 6.895 15.458 1.00 86.00 118 ASN A O 1
ATOM 936 N N . LEU A 1 119 ? 4.377 4.871 15.611 1.00 87.94 119 LEU A N 1
ATOM 937 C CA . LEU A 1 119 ? 4.147 4.733 14.164 1.00 87.94 119 LEU A CA 1
ATOM 938 C C . LEU A 1 119 ? 3.153 5.780 13.641 1.00 87.94 119 LEU A C 1
ATOM 940 O O . LEU A 1 119 ? 3.415 6.418 12.623 1.00 87.94 119 LEU A O 1
ATOM 944 N N . ILE A 1 120 ? 2.039 5.996 14.349 1.00 90.56 120 ILE A N 1
ATOM 945 C CA . ILE A 1 120 ? 1.042 7.012 13.978 1.00 90.56 120 ILE A CA 1
ATOM 946 C C . ILE A 1 120 ? 1.602 8.426 14.141 1.00 90.56 120 ILE A C 1
ATOM 948 O O . ILE A 1 120 ? 1.385 9.272 13.273 1.00 90.56 120 ILE A O 1
ATOM 952 N N . GLU A 1 121 ? 2.345 8.695 15.215 1.00 88.81 121 GLU A N 1
ATOM 953 C CA . GLU A 1 121 ? 2.997 9.995 15.421 1.00 88.81 121 GLU A CA 1
ATOM 954 C C . GLU A 1 121 ? 4.024 10.282 14.316 1.00 88.81 121 GLU A C 1
ATOM 956 O O . GLU A 1 121 ? 4.009 11.357 13.717 1.00 88.81 121 GLU A O 1
ATOM 961 N N . SER A 1 122 ? 4.848 9.292 13.965 1.00 89.00 122 SER A N 1
ATOM 962 C CA . SER A 1 122 ? 5.832 9.402 12.882 1.00 89.00 122 SER A CA 1
ATOM 963 C C . SER A 1 122 ? 5.165 9.639 11.528 1.00 89.00 122 SER A C 1
ATOM 965 O O . SER A 1 122 ? 5.604 10.502 10.767 1.00 89.00 122 SER A O 1
ATOM 967 N N . LEU A 1 123 ? 4.077 8.918 11.236 1.00 90.94 123 LEU A N 1
ATOM 968 C CA . LEU A 1 123 ? 3.271 9.140 10.036 1.00 90.94 123 LEU A CA 1
ATOM 969 C C . LEU A 1 123 ? 2.682 10.560 10.027 1.00 90.94 123 LEU A C 1
ATOM 971 O O . LEU A 1 123 ? 2.743 11.246 9.012 1.00 90.94 123 LEU A O 1
ATOM 975 N N . THR A 1 124 ? 2.170 11.037 11.163 1.00 92.12 124 THR A N 1
ATOM 976 C CA . THR A 1 124 ? 1.609 12.393 11.303 1.00 92.12 124 THR A CA 1
ATOM 977 C C . THR A 1 124 ? 2.652 13.458 10.994 1.00 92.12 124 THR A C 1
ATOM 979 O O . THR A 1 124 ? 2.382 14.357 10.199 1.00 92.12 124 THR A O 1
ATOM 982 N N . ILE A 1 125 ? 3.857 13.335 11.556 1.00 90.19 125 ILE A N 1
ATOM 983 C CA . ILE A 1 125 ? 4.961 14.270 11.308 1.00 90.19 125 ILE A CA 1
ATOM 984 C C . ILE A 1 125 ? 5.310 14.305 9.817 1.00 90.19 125 ILE A C 1
ATOM 986 O O . ILE A 1 125 ? 5.418 15.385 9.246 1.00 90.19 125 ILE A O 1
ATOM 990 N N . GLN A 1 126 ? 5.425 13.145 9.166 1.00 89.19 126 GLN A N 1
ATOM 991 C CA . GLN A 1 126 ? 5.783 13.074 7.744 1.00 89.19 126 GLN A CA 1
ATOM 992 C C . GLN A 1 126 ? 4.702 13.628 6.808 1.00 89.19 126 GLN A C 1
ATOM 994 O O . GLN A 1 126 ? 5.011 14.145 5.735 1.00 89.19 126 GLN A O 1
ATOM 999 N N . LEU A 1 127 ? 3.432 13.528 7.199 1.00 89.12 127 LEU A N 1
ATOM 1000 C CA . LEU A 1 127 ? 2.305 14.006 6.401 1.00 89.12 127 LEU A CA 1
ATOM 1001 C C . LEU A 1 127 ? 1.946 15.478 6.657 1.00 89.12 127 LEU A C 1
ATOM 1003 O O . LEU A 1 127 ? 1.162 16.048 5.888 1.00 89.12 127 LEU A O 1
ATOM 1007 N N . THR A 1 128 ? 2.504 16.085 7.705 1.00 89.38 128 THR A N 1
ATOM 1008 C CA . THR A 1 128 ? 2.270 17.484 8.080 1.00 89.38 128 THR A CA 1
ATOM 1009 C C . THR A 1 128 ? 3.169 18.417 7.274 1.00 89.38 128 THR A C 1
ATOM 1011 O O . THR A 1 128 ? 4.374 18.205 7.159 1.00 89.38 128 THR A O 1
ATOM 1014 N N . ARG A 1 129 ? 2.577 19.473 6.718 1.00 85.38 129 ARG A N 1
ATOM 1015 C CA . ARG A 1 129 ? 3.272 20.600 6.087 1.00 85.38 129 ARG A CA 1
ATOM 1016 C C . ARG A 1 129 ? 3.208 21.829 6.994 1.00 85.38 129 ARG A C 1
ATOM 1018 O O . ARG A 1 129 ? 2.538 21.807 8.024 1.00 85.38 129 ARG A O 1
ATOM 1025 N N . GLU A 1 130 ? 3.890 22.906 6.608 1.00 86.38 130 GLU A N 1
ATOM 1026 C CA . GLU A 1 130 ? 3.883 24.176 7.357 1.00 86.38 130 GLU A CA 1
ATOM 1027 C C . GLU A 1 130 ? 2.465 24.728 7.583 1.00 86.38 130 GLU A C 1
ATOM 1029 O O . GLU A 1 130 ? 2.183 25.296 8.634 1.00 86.38 130 GLU A O 1
ATOM 1034 N N . ASP A 1 131 ? 1.561 24.517 6.624 1.00 87.75 131 ASP A N 1
ATOM 1035 C CA . ASP A 1 131 ? 0.156 24.931 6.650 1.00 87.75 131 ASP A CA 1
ATOM 1036 C C . ASP A 1 131 ? -0.795 23.874 7.246 1.00 87.75 131 ASP A C 1
ATOM 1038 O O . ASP A 1 131 ? -2.015 24.042 7.223 1.00 87.75 131 ASP A O 1
ATOM 1042 N N . GLY A 1 132 ? -0.250 22.797 7.818 1.00 87.38 132 GLY A N 1
ATOM 1043 C CA . GLY A 1 132 ? -1.002 21.691 8.406 1.00 87.38 132 GLY A CA 1
ATOM 1044 C C . GLY A 1 132 ? -1.005 20.436 7.535 1.00 87.38 132 GLY A C 1
ATOM 1045 O O . GLY A 1 132 ? -0.161 20.250 6.662 1.00 87.38 132 GLY A O 1
ATOM 1046 N N . ILE A 1 133 ? -1.931 19.514 7.809 1.00 83.81 133 ILE A N 1
ATOM 1047 C CA . ILE A 1 133 ? -2.036 18.249 7.068 1.00 83.81 133 ILE A CA 1
ATOM 1048 C C . ILE A 1 133 ? -2.954 18.478 5.866 1.00 83.81 133 ILE A C 1
ATOM 1050 O O . ILE A 1 133 ? -4.154 18.707 6.074 1.00 83.81 133 ILE A O 1
ATOM 1054 N N . PRO A 1 134 ? -2.433 18.389 4.625 1.00 84.56 134 PRO A N 1
ATOM 1055 C CA . PRO A 1 134 ? -3.255 18.500 3.431 1.00 84.56 134 PRO A CA 1
ATOM 1056 C C . PRO A 1 134 ? -4.449 17.559 3.497 1.00 84.56 134 PRO A C 1
ATOM 1058 O O . PRO A 1 134 ? -4.315 16.439 3.985 1.00 84.56 134 PRO A O 1
ATOM 1061 N N . GLU A 1 135 ? -5.587 17.981 2.951 1.00 81.56 135 GLU A N 1
ATOM 1062 C CA . GLU A 1 135 ? -6.835 17.212 2.988 1.00 81.56 135 GLU A CA 1
ATOM 1063 C C . GLU A 1 135 ? -6.593 15.750 2.549 1.00 81.56 135 GLU A C 1
ATOM 1065 O O . GLU A 1 135 ? -6.801 14.789 3.286 1.00 81.56 135 GLU A O 1
ATOM 1070 N N . TYR A 1 136 ? -5.943 15.566 1.402 1.00 77.38 136 TYR A N 1
ATOM 1071 C CA . TYR A 1 136 ? -5.618 14.237 0.886 1.00 77.38 136 TYR A CA 1
ATOM 1072 C C . TYR A 1 136 ? -4.723 13.384 1.810 1.00 77.38 136 TYR A C 1
ATOM 1074 O O . TYR A 1 136 ? -4.791 12.157 1.769 1.00 77.38 136 TYR A O 1
ATOM 1082 N N . ASN A 1 137 ? -3.894 14.010 2.651 1.00 86.75 137 ASN A N 1
ATOM 1083 C CA . ASN A 1 137 ? -3.041 13.306 3.601 1.00 86.75 137 ASN A CA 1
ATOM 1084 C C . ASN A 1 137 ? -3.804 12.812 4.838 1.00 86.75 137 ASN A C 1
ATOM 1086 O O . ASN A 1 137 ? -3.376 11.853 5.480 1.00 86.75 137 ASN A O 1
ATOM 1090 N N . GLN A 1 138 ? -4.935 13.436 5.170 1.00 88.25 138 GLN A N 1
ATOM 1091 C CA . GLN A 1 138 ? -5.732 13.050 6.335 1.00 88.25 138 GLN A CA 1
ATOM 1092 C C . GLN A 1 138 ? -6.286 11.632 6.177 1.00 88.25 138 GLN A C 1
ATOM 1094 O O . GLN A 1 138 ? -6.330 10.882 7.147 1.00 88.25 138 GLN A O 1
ATOM 1099 N N . LEU A 1 139 ? -6.621 11.221 4.951 1.00 89.56 139 LEU A N 1
ATOM 1100 C CA . LEU A 1 139 ? -7.130 9.878 4.679 1.00 89.56 139 LEU A CA 1
ATOM 1101 C C . LEU A 1 139 ? -6.123 8.774 5.054 1.00 89.56 139 LEU A C 1
ATOM 1103 O O . LEU A 1 139 ? -6.522 7.765 5.635 1.00 89.56 139 LEU A O 1
ATOM 1107 N N . TYR A 1 140 ? -4.823 8.981 4.812 1.00 91.12 140 TYR A N 1
ATOM 1108 C CA . TYR A 1 140 ? -3.782 8.049 5.262 1.00 91.12 140 TYR A CA 1
ATOM 1109 C C . TYR A 1 140 ? -3.799 7.879 6.785 1.00 91.12 140 TYR A C 1
ATOM 1111 O O . TYR A 1 140 ? -3.767 6.754 7.287 1.00 91.12 140 TYR A O 1
ATOM 1119 N N . LEU A 1 141 ? -3.879 8.993 7.519 1.00 92.62 141 LEU A N 1
ATOM 1120 C CA . LEU A 1 141 ? -3.876 8.988 8.982 1.00 92.62 141 LEU A CA 1
ATOM 1121 C C . LEU A 1 141 ? -5.112 8.306 9.549 1.00 92.62 141 LEU A C 1
ATOM 1123 O O . LEU A 1 141 ? -4.982 7.446 10.415 1.00 92.62 141 LEU A O 1
ATOM 1127 N N . ILE A 1 142 ? -6.290 8.642 9.028 1.00 94.38 142 ILE A N 1
ATOM 1128 C CA . ILE A 1 142 ? -7.557 8.080 9.498 1.00 94.38 142 ILE A CA 1
ATOM 1129 C C . ILE A 1 142 ? -7.576 6.562 9.270 1.00 94.38 142 ILE A C 1
ATOM 1131 O O . ILE A 1 142 ? -7.939 5.808 10.170 1.00 94.38 142 ILE A O 1
ATOM 1135 N N . LEU A 1 143 ? -7.112 6.082 8.110 1.00 94.12 143 LEU A N 1
ATOM 1136 C CA . LEU A 1 143 ? -7.022 4.641 7.844 1.00 94.12 143 LEU A CA 1
ATOM 1137 C C . LEU A 1 143 ? -5.984 3.934 8.719 1.00 94.12 143 LEU A C 1
ATOM 1139 O O . LEU A 1 143 ? -6.212 2.799 9.147 1.00 94.12 143 LEU A O 1
ATOM 1143 N N . ALA A 1 144 ? -4.857 4.584 9.012 1.00 95.00 144 ALA A N 1
ATOM 1144 C CA . ALA A 1 144 ? -3.864 4.039 9.930 1.00 95.00 144 ALA A CA 1
ATOM 1145 C C . ALA A 1 144 ? -4.414 3.949 11.363 1.00 95.00 144 ALA A C 1
ATOM 1147 O O . ALA A 1 144 ? -4.229 2.927 12.022 1.00 95.00 144 ALA A O 1
ATOM 1148 N N . GLN A 1 145 ? -5.167 4.956 11.813 1.00 95.94 145 GLN A N 1
ATOM 1149 C CA . GLN A 1 145 ? -5.865 4.950 13.101 1.00 95.94 145 GLN A CA 1
ATOM 1150 C C . GLN A 1 145 ? -6.936 3.856 13.168 1.00 95.94 145 GLN A C 1
ATOM 1152 O O . GLN A 1 145 ? -6.948 3.085 14.125 1.00 95.94 145 GLN A O 1
ATOM 1157 N N . ALA A 1 146 ? -7.771 3.716 12.132 1.00 96.56 146 ALA A N 1
ATOM 1158 C CA . ALA A 1 146 ? -8.764 2.644 12.047 1.00 96.56 146 ALA A CA 1
ATOM 1159 C C . ALA A 1 146 ? -8.108 1.258 12.150 1.00 96.56 146 ALA A C 1
ATOM 1161 O O . ALA A 1 146 ? -8.550 0.393 12.908 1.00 96.56 146 ALA A O 1
ATOM 1162 N N . THR A 1 147 ? -7.002 1.069 11.425 1.00 95.75 147 THR A N 1
ATOM 1163 C CA . THR A 1 147 ? -6.219 -0.173 11.448 1.00 95.75 147 THR A CA 1
ATOM 1164 C C . THR A 1 147 ? -5.640 -0.428 12.837 1.00 95.75 147 THR A C 1
ATOM 1166 O O . THR A 1 147 ? -5.762 -1.532 13.362 1.00 95.75 147 THR A O 1
ATOM 1169 N N . LEU A 1 148 ? -5.043 0.587 13.466 1.00 95.62 148 LEU A N 1
ATOM 1170 C CA . LEU A 1 148 ? -4.494 0.476 14.813 1.00 95.62 148 LEU A CA 1
ATOM 1171 C C . LEU A 1 148 ? -5.557 0.049 15.828 1.00 95.62 148 LEU A C 1
ATOM 1173 O O . LEU A 1 148 ? -5.347 -0.934 16.540 1.00 95.62 148 LEU A O 1
ATOM 1177 N N . SER A 1 149 ? -6.697 0.741 15.856 1.00 95.94 149 SER A N 1
ATOM 1178 C CA . SER A 1 149 ? -7.809 0.425 16.756 1.00 95.94 149 SER A CA 1
ATOM 1179 C C . SER A 1 149 ? -8.305 -1.007 16.556 1.00 95.94 149 SER A C 1
ATOM 1181 O O . SER A 1 149 ? -8.477 -1.736 17.533 1.00 95.94 149 SER A O 1
ATOM 1183 N N . PHE A 1 150 ? -8.419 -1.465 15.303 1.00 95.94 150 PHE A N 1
ATOM 1184 C CA . PHE A 1 150 ? -8.793 -2.848 14.998 1.00 95.94 150 PHE A CA 1
ATOM 1185 C C . PHE A 1 150 ? -7.810 -3.856 15.614 1.00 95.94 150 PHE A C 1
ATOM 1187 O O . PHE A 1 150 ? -8.218 -4.770 16.328 1.00 95.94 150 PHE A O 1
ATOM 1194 N N . TYR A 1 151 ? -6.500 -3.664 15.421 1.00 93.19 151 TYR A N 1
ATOM 1195 C CA . TYR A 1 151 ? -5.472 -4.553 15.984 1.00 93.19 151 TYR A CA 1
ATOM 1196 C C . TYR A 1 151 ? -5.258 -4.391 17.498 1.00 93.19 151 TYR A C 1
ATOM 1198 O O . TYR A 1 151 ? -4.563 -5.208 18.111 1.00 93.19 151 TYR A O 1
ATOM 1206 N N . GLN A 1 152 ? -5.828 -3.354 18.112 1.00 93.88 152 GLN A N 1
ATOM 1207 C CA . GLN A 1 152 ? -5.951 -3.200 19.565 1.00 93.88 152 GLN A CA 1
ATOM 1208 C C . GLN A 1 152 ? -7.254 -3.797 20.115 1.00 93.88 152 GLN A C 1
ATOM 1210 O O . GLN A 1 152 ? -7.440 -3.813 21.329 1.00 93.88 152 GLN A O 1
ATOM 1215 N N . LYS A 1 153 ? -8.111 -4.345 19.241 1.00 95.50 153 LYS A N 1
ATOM 1216 C CA . LYS A 1 153 ? -9.444 -4.877 19.558 1.00 95.50 153 LYS A CA 1
ATOM 1217 C C . LYS A 1 153 ? -10.433 -3.820 20.062 1.00 95.50 153 LYS A C 1
ATOM 1219 O O . LYS A 1 153 ? -11.444 -4.164 20.668 1.00 95.50 153 LYS A O 1
ATOM 1224 N N . ASP A 1 154 ? -10.170 -2.545 19.785 1.00 97.06 154 ASP A N 1
ATOM 1225 C CA . ASP A 1 154 ? -11.129 -1.460 19.980 1.00 97.06 154 ASP A CA 1
ATOM 1226 C C . ASP A 1 154 ? -11.963 -1.299 18.702 1.00 97.06 154 ASP A C 1
ATOM 1228 O O . ASP A 1 154 ? -11.726 -0.427 17.862 1.00 97.06 154 ASP A O 1
ATOM 1232 N N . TYR A 1 155 ? -12.905 -2.223 18.507 1.00 96.88 155 TYR A N 1
ATOM 1233 C CA . TYR A 1 155 ? -13.693 -2.302 17.276 1.00 96.88 155 TYR A CA 1
ATOM 1234 C C . TYR A 1 155 ? -14.653 -1.124 17.106 1.00 96.88 155 TYR A C 1
ATOM 1236 O O . TYR A 1 155 ? -14.938 -0.734 15.976 1.00 96.88 155 TYR A O 1
ATOM 1244 N N . GLN A 1 156 ? -15.108 -0.516 18.205 1.00 97.00 156 GLN A N 1
ATOM 1245 C CA . GLN A 1 156 ? -15.944 0.680 18.147 1.00 97.00 156 GLN A CA 1
ATOM 1246 C C . GLN A 1 156 ? -15.148 1.866 17.594 1.00 97.00 156 GLN A C 1
ATOM 1248 O O . GLN A 1 156 ? -15.610 2.549 16.678 1.00 97.00 156 GLN A O 1
ATOM 1253 N N . GLN A 1 157 ? -13.932 2.085 18.100 1.00 96.94 157 GLN A N 1
ATOM 1254 C CA . GLN A 1 157 ? -13.061 3.139 17.594 1.00 96.94 157 GLN A CA 1
ATOM 1255 C C . GLN A 1 157 ? -12.593 2.848 16.160 1.00 96.94 157 GLN A C 1
ATOM 1257 O O . GLN A 1 157 ? -12.540 3.758 15.330 1.00 96.94 157 GLN A O 1
ATOM 1262 N N . ALA A 1 158 ? -12.305 1.580 15.843 1.00 97.50 158 ALA A N 1
ATOM 1263 C CA . ALA A 1 158 ? -11.964 1.157 14.487 1.00 97.50 158 ALA A CA 1
ATOM 1264 C C . ALA A 1 158 ? -13.092 1.475 13.499 1.00 97.50 158 ALA A C 1
ATOM 1266 O O . ALA A 1 158 ? -12.829 2.046 12.441 1.00 97.50 158 ALA A O 1
ATOM 1267 N N . GLN A 1 159 ? -14.341 1.167 13.868 1.00 97.69 159 GLN A N 1
ATOM 1268 C CA . GLN A 1 159 ? -15.518 1.472 13.057 1.00 97.69 159 GLN A CA 1
ATOM 1269 C C . GLN A 1 159 ? -15.673 2.978 12.853 1.00 97.69 159 GLN A C 1
ATOM 1271 O O . GLN A 1 159 ? -15.829 3.422 11.719 1.00 97.69 159 GLN A O 1
ATOM 1276 N N . HIS A 1 160 ? -15.554 3.769 13.923 1.00 97.50 160 HIS A N 1
ATOM 1277 C CA . HIS A 1 160 ? -15.667 5.224 13.847 1.00 97.50 160 HIS A CA 1
ATOM 1278 C C . HIS A 1 160 ? -14.663 5.837 12.859 1.00 97.50 160 HIS A C 1
ATOM 1280 O O . HIS A 1 160 ? -15.039 6.625 11.989 1.00 97.50 160 HIS A O 1
ATOM 1286 N N . PHE A 1 161 ? -13.386 5.459 12.955 1.00 97.38 161 PHE A N 1
ATOM 1287 C CA . PHE A 1 161 ? -12.375 5.951 12.020 1.00 97.38 161 PHE A CA 1
ATOM 1288 C C . PHE A 1 161 ? -12.602 5.434 10.597 1.00 97.38 161 PHE A C 1
ATOM 1290 O O . PHE A 1 161 ? -12.396 6.175 9.639 1.00 97.38 161 PHE A O 1
ATOM 1297 N N . ASN A 1 162 ? -13.051 4.191 10.433 1.00 95.94 162 ASN A N 1
ATOM 1298 C CA . ASN A 1 162 ? -13.317 3.638 9.111 1.00 95.94 162 ASN A CA 1
ATOM 1299 C C . ASN A 1 162 ? -14.490 4.346 8.407 1.00 95.94 162 ASN A C 1
ATOM 1301 O O . ASN A 1 162 ? -14.399 4.677 7.226 1.00 95.94 162 ASN A O 1
ATOM 1305 N N . GLU A 1 163 ? -15.558 4.661 9.140 1.00 95.19 163 GLU A N 1
ATOM 1306 C CA . GLU A 1 163 ? -16.675 5.475 8.646 1.00 95.19 163 GLU A CA 1
ATOM 1307 C C . GLU A 1 163 ? -16.221 6.885 8.271 1.00 95.19 163 GLU A C 1
ATOM 1309 O O . GLU A 1 163 ? -16.595 7.399 7.215 1.00 95.19 163 GLU A O 1
ATOM 1314 N N . LEU A 1 164 ? -15.353 7.489 9.089 1.00 93.88 164 LEU A N 1
ATOM 1315 C CA . LEU A 1 164 ? -14.761 8.784 8.778 1.00 93.88 164 LEU A CA 1
ATOM 1316 C C . LEU A 1 164 ? -13.935 8.729 7.484 1.00 93.88 164 LEU A C 1
ATOM 1318 O O . LEU A 1 164 ? -14.055 9.632 6.658 1.00 93.88 164 LEU A O 1
ATOM 1322 N N . ALA A 1 165 ? -13.145 7.672 7.269 1.00 91.81 165 ALA A N 1
ATOM 1323 C CA . ALA A 1 165 ? -12.370 7.483 6.042 1.00 91.81 165 ALA A CA 1
ATOM 1324 C C . ALA A 1 165 ? -13.267 7.340 4.803 1.00 91.81 165 ALA A C 1
ATOM 1326 O O . ALA A 1 165 ? -12.990 7.954 3.770 1.00 91.81 165 ALA A O 1
ATOM 1327 N N . LEU A 1 166 ? -14.357 6.572 4.904 1.00 90.31 166 LEU A N 1
ATOM 1328 C CA . LEU A 1 166 ? -15.336 6.419 3.824 1.00 90.31 166 LEU A CA 1
ATOM 1329 C C . LEU A 1 166 ? -16.027 7.751 3.499 1.00 90.31 166 LEU A C 1
ATOM 1331 O O . LEU A 1 166 ? -16.074 8.143 2.333 1.00 90.31 166 LEU A O 1
ATOM 1335 N N . ALA A 1 167 ? -16.468 8.497 4.516 1.00 89.50 167 ALA A N 1
ATOM 1336 C CA . ALA A 1 167 ? -17.065 9.822 4.339 1.00 89.50 167 ALA A CA 1
ATOM 1337 C C . ALA A 1 167 ? -16.078 10.831 3.725 1.00 89.50 167 ALA A C 1
ATOM 1339 O O . ALA A 1 167 ? -16.460 11.714 2.955 1.00 89.50 167 ALA A O 1
ATOM 1340 N N . TYR A 1 168 ? -14.791 10.708 4.053 1.00 86.81 168 TYR A N 1
ATOM 1341 C CA . TYR A 1 168 ? -13.738 11.519 3.453 1.00 86.81 168 TYR A CA 1
ATOM 1342 C C . TYR A 1 168 ? -13.532 11.191 1.975 1.00 86.81 168 TYR A C 1
ATOM 1344 O O . TYR A 1 168 ? -13.419 12.087 1.138 1.00 86.81 168 TYR A O 1
ATOM 1352 N N . TRP A 1 169 ? -13.521 9.900 1.641 1.00 83.56 169 TRP A N 1
ATOM 1353 C CA . TRP A 1 169 ? -13.401 9.435 0.265 1.00 83.56 169 TRP A CA 1
ATOM 1354 C C . TRP A 1 169 ? -14.555 9.933 -0.613 1.00 83.56 169 TRP A C 1
ATOM 1356 O O . TRP A 1 169 ? -14.311 10.349 -1.744 1.00 83.56 169 TRP A O 1
ATOM 1366 N N . GLU A 1 170 ? -15.789 9.967 -0.102 1.00 83.62 170 GLU A N 1
ATOM 1367 C CA . GLU A 1 170 ? -16.951 10.476 -0.850 1.00 83.62 170 GLU A CA 1
ATOM 1368 C C . GLU A 1 170 ? -16.796 11.942 -1.277 1.00 83.62 170 GLU A C 1
ATOM 1370 O O . GLU A 1 170 ? -17.301 12.339 -2.329 1.00 83.62 170 GLU A O 1
ATOM 1375 N N . LYS A 1 171 ? -16.044 12.741 -0.511 1.00 83.06 171 LYS A N 1
ATOM 1376 C CA . LYS A 1 171 ? -15.714 14.132 -0.858 1.00 83.06 171 LYS A CA 1
ATOM 1377 C C . LYS A 1 171 ? -14.602 14.231 -1.907 1.00 83.06 171 LYS A C 1
ATOM 1379 O O . LYS A 1 171 ? -14.528 15.230 -2.619 1.00 83.06 171 LYS A O 1
ATOM 1384 N N . LEU A 1 172 ? -13.764 13.198 -2.041 1.00 75.75 172 LEU A N 1
ATOM 1385 C CA . LEU A 1 172 ? -12.577 13.161 -2.908 1.00 75.75 172 LEU A CA 1
ATOM 1386 C C . LEU A 1 172 ? -12.494 11.878 -3.779 1.00 75.75 172 LEU A C 1
ATOM 1388 O O . LEU A 1 172 ? -11.447 11.219 -3.825 1.00 75.75 172 LEU A O 1
ATOM 1392 N N . PRO A 1 173 ? -13.545 11.515 -4.544 1.00 66.50 173 PRO A N 1
ATOM 1393 C CA . PRO A 1 173 ? -13.665 10.183 -5.149 1.00 66.50 173 PRO A CA 1
ATOM 1394 C C . PRO A 1 173 ? -12.651 9.910 -6.271 1.00 66.50 173 PRO A C 1
ATOM 1396 O O . PRO A 1 173 ? -12.375 8.758 -6.601 1.00 66.50 173 PRO A O 1
ATOM 1399 N N . ARG A 1 174 ? -12.081 10.961 -6.880 1.00 64.94 174 ARG A N 1
ATOM 1400 C CA . ARG A 1 174 ? -11.232 10.848 -8.081 1.00 64.94 174 ARG A CA 1
ATOM 1401 C C . ARG A 1 174 ? -9.800 10.401 -7.815 1.00 64.94 174 ARG A C 1
ATOM 1403 O O . ARG A 1 174 ? -9.083 10.127 -8.774 1.00 64.94 174 ARG A O 1
ATOM 1410 N N . HIS A 1 175 ? -9.370 10.337 -6.559 1.00 60.09 175 HIS A N 1
ATOM 1411 C CA . HIS A 1 175 ? -7.945 10.208 -6.279 1.00 60.09 175 HIS A CA 1
ATOM 1412 C C . HIS A 1 175 ? -7.526 8.867 -5.669 1.00 60.09 175 HIS A C 1
ATOM 1414 O O . HIS A 1 175 ? -6.344 8.541 -5.752 1.00 60.09 175 HIS A O 1
ATOM 1420 N N . TYR A 1 176 ? -8.448 8.044 -5.144 1.00 67.88 176 TYR A N 1
ATOM 1421 C CA . TYR A 1 176 ? -8.036 6.982 -4.216 1.00 67.88 176 TYR A CA 1
ATOM 1422 C C . TYR A 1 176 ? -8.948 5.745 -4.152 1.00 67.88 176 TYR A C 1
ATOM 1424 O O . TYR A 1 176 ? -9.440 5.384 -3.081 1.00 67.88 176 TYR A O 1
ATOM 1432 N N . LEU A 1 177 ? -9.176 5.047 -5.272 1.00 76.25 177 LEU A N 1
ATOM 1433 C CA . LEU A 1 177 ? -9.965 3.803 -5.219 1.00 76.25 177 LEU A CA 1
ATOM 1434 C C . LEU A 1 177 ? -9.333 2.745 -4.292 1.00 76.25 177 LEU A C 1
ATOM 1436 O O . LEU A 1 177 ? -10.052 2.023 -3.608 1.00 76.25 177 LEU A O 1
ATOM 1440 N N . HIS A 1 178 ? -8.002 2.697 -4.199 1.00 77.94 178 HIS A N 1
ATOM 1441 C CA . HIS A 1 178 ? -7.301 1.781 -3.297 1.00 77.94 178 HIS A CA 1
ATOM 1442 C C . HIS A 1 178 ? -7.607 2.049 -1.811 1.00 77.94 178 HIS A C 1
ATOM 1444 O O . HIS A 1 178 ? -7.758 1.093 -1.056 1.00 77.94 178 HIS A O 1
ATOM 1450 N N . PHE A 1 179 ? -7.776 3.309 -1.383 1.00 84.94 179 PHE A N 1
ATOM 1451 C CA . PHE A 1 179 ? -8.171 3.615 0.002 1.00 84.94 179 PHE A CA 1
ATOM 1452 C C . PHE A 1 179 ? -9.611 3.230 0.293 1.00 84.94 179 PHE A C 1
ATOM 1454 O O . PHE A 1 179 ? -9.878 2.689 1.363 1.00 84.94 179 PHE A O 1
ATOM 1461 N N . LYS A 1 180 ? -10.521 3.431 -0.667 1.00 87.31 180 LYS A N 1
ATOM 1462 C CA . LYS A 1 180 ? -11.882 2.905 -0.547 1.00 87.31 180 LYS A CA 1
ATOM 1463 C C . LYS A 1 180 ? -11.867 1.388 -0.403 1.00 87.31 180 LYS A C 1
ATOM 1465 O O . LYS A 1 180 ? -12.469 0.871 0.530 1.00 87.31 180 LYS A O 1
ATOM 1470 N N . TYR A 1 181 ? -11.137 0.689 -1.272 1.00 88.38 181 TYR A N 1
ATOM 1471 C CA . TYR A 1 181 ? -11.023 -0.764 -1.188 1.00 88.38 181 TYR A CA 1
ATOM 1472 C C . TYR A 1 181 ? -10.477 -1.194 0.179 1.00 88.38 181 TYR A C 1
ATOM 1474 O O . TYR A 1 181 ? -11.049 -2.072 0.817 1.00 88.38 181 TYR A O 1
ATOM 1482 N N . TYR A 1 182 ? -9.417 -0.548 0.674 1.00 91.31 182 TYR A N 1
ATOM 1483 C CA . TYR A 1 182 ? -8.872 -0.837 2.000 1.00 91.31 182 TYR A CA 1
ATOM 1484 C C . TYR A 1 182 ? -9.911 -0.638 3.116 1.00 91.31 182 TYR A C 1
ATOM 1486 O O . TYR A 1 182 ? -10.099 -1.536 3.937 1.00 91.31 182 TYR A O 1
ATOM 1494 N N . ALA A 1 183 ? -10.618 0.497 3.116 1.00 92.50 183 ALA A N 1
ATOM 1495 C CA . ALA A 1 183 ? -11.661 0.811 4.091 1.00 92.50 183 ALA A CA 1
ATOM 1496 C C . ALA A 1 183 ? -12.816 -0.205 4.061 1.00 92.50 183 ALA A C 1
ATOM 1498 O O . ALA A 1 183 ? -13.297 -0.642 5.103 1.00 92.50 183 ALA A O 1
ATOM 1499 N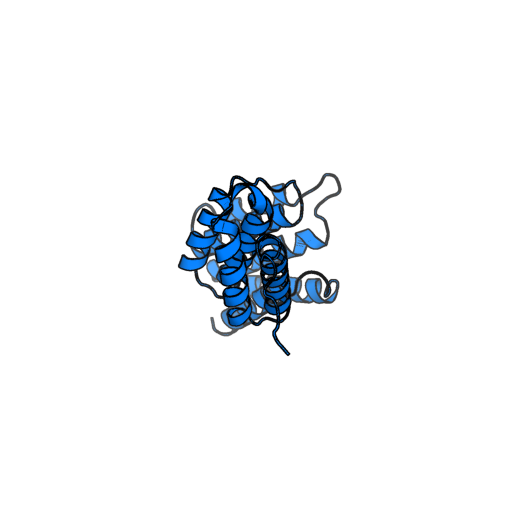 N . GLU A 1 184 ? -13.236 -0.643 2.872 1.00 91.50 184 GLU A N 1
ATOM 1500 C CA . GLU A 1 184 ? -14.273 -1.668 2.703 1.00 91.50 184 GLU A CA 1
ATOM 1501 C C . GLU A 1 184 ? -13.820 -3.047 3.204 1.00 91.50 184 GLU A C 1
ATOM 1503 O O . GLU A 1 184 ? -14.612 -3.793 3.782 1.00 91.50 184 GLU A O 1
ATOM 1508 N N . GLN A 1 185 ? -12.551 -3.415 3.002 1.00 91.25 185 GLN A N 1
ATOM 1509 C CA . GLN A 1 185 ? -12.009 -4.658 3.559 1.00 91.25 185 GLN A CA 1
ATOM 1510 C C . GLN A 1 185 ? -11.904 -4.590 5.085 1.00 91.25 185 GLN A C 1
ATOM 1512 O O . GLN A 1 185 ? -12.188 -5.578 5.765 1.00 91.25 185 GLN A O 1
ATOM 1517 N N . LEU A 1 186 ? -11.515 -3.437 5.632 1.00 93.38 186 LEU A N 1
ATOM 1518 C CA . LEU A 1 186 ? -11.454 -3.224 7.073 1.00 93.38 186 LEU A CA 1
ATOM 1519 C C . LEU A 1 186 ? -12.855 -3.259 7.704 1.00 93.38 186 LEU A C 1
ATOM 1521 O O . LEU A 1 186 ? -13.039 -3.952 8.699 1.00 93.38 186 LEU A O 1
ATOM 1525 N N . ASP A 1 187 ? -13.850 -2.620 7.082 1.00 94.31 187 ASP A N 1
ATOM 1526 C CA . ASP A 1 187 ? -15.262 -2.651 7.498 1.00 94.31 187 ASP A CA 1
ATOM 1527 C C . ASP A 1 187 ? -15.784 -4.090 7.625 1.00 94.31 187 ASP A C 1
ATOM 1529 O O . ASP A 1 187 ? -16.354 -4.478 8.645 1.00 94.31 187 ASP A O 1
ATOM 1533 N N . LYS A 1 188 ? -15.516 -4.926 6.611 1.00 93.56 188 LYS A N 1
ATOM 1534 C CA . LYS A 1 188 ? -15.879 -6.351 6.632 1.00 93.56 188 LYS A CA 1
ATOM 1535 C C . LYS A 1 188 ? -15.223 -7.094 7.793 1.00 93.56 188 LYS A C 1
ATOM 1537 O O . LYS A 1 188 ? -15.864 -7.942 8.404 1.00 93.56 188 LYS A O 1
ATOM 1542 N N . LYS A 1 189 ? -13.953 -6.807 8.095 1.00 93.12 189 LYS A N 1
ATOM 1543 C CA . LYS A 1 189 ? -13.245 -7.437 9.219 1.00 93.12 189 LYS A CA 1
ATOM 1544 C C . LYS A 1 189 ? -13.823 -7.005 10.563 1.00 93.12 189 LYS A C 1
ATOM 1546 O O . LYS A 1 189 ? -14.058 -7.866 11.404 1.00 93.12 189 LYS A O 1
ATOM 1551 N N . ILE A 1 190 ? -14.082 -5.709 10.741 1.00 93.44 190 ILE A N 1
ATOM 1552 C CA . ILE A 1 190 ? -14.673 -5.155 11.966 1.00 93.44 190 ILE A CA 1
ATOM 1553 C C . ILE A 1 190 ? -16.036 -5.800 12.234 1.00 93.44 190 ILE A C 1
ATOM 1555 O O . ILE A 1 190 ? -16.264 -6.297 13.328 1.00 93.44 190 ILE A O 1
ATOM 1559 N N . LYS A 1 191 ? -16.908 -5.877 11.221 1.00 92.12 191 LYS A N 1
ATOM 1560 C CA . LYS A 1 191 ? -18.254 -6.471 11.343 1.00 92.12 191 LYS A CA 1
ATOM 1561 C C . LYS A 1 191 ? -18.262 -7.964 11.682 1.00 92.12 191 LYS A C 1
ATOM 1563 O O . LYS A 1 191 ? -19.279 -8.468 12.146 1.00 92.12 191 LYS A O 1
ATOM 1568 N N . ASN A 1 192 ? -17.156 -8.659 11.427 1.00 92.81 192 ASN A N 1
ATOM 1569 C CA . ASN A 1 192 ? -16.996 -10.088 11.693 1.00 92.81 192 ASN A CA 1
ATOM 1570 C C . ASN A 1 192 ? -16.209 -10.384 12.988 1.00 92.81 192 ASN A C 1
ATOM 1572 O O . ASN A 1 192 ? -15.928 -11.555 13.245 1.00 92.81 192 ASN A O 1
ATOM 1576 N N . SER A 1 193 ? -15.807 -9.359 13.753 1.00 90.12 193 SER A N 1
ATOM 1577 C CA . SER A 1 193 ? -15.006 -9.476 14.988 1.00 90.12 193 SER A CA 1
ATOM 1578 C C . SER A 1 193 ? -15.849 -9.292 16.244 1.00 90.12 193 SER A C 1
ATOM 1580 O O . SER A 1 193 ? -15.513 -9.951 17.254 1.00 90.12 193 SER A O 1
#